Protein AF-0000000075880548 (afdb_homodimer)

Organism: Scomber scombrus (NCBI:txid13677)

Foldseek 3Di:
DPPPPPPPPPPPPPPDPPPPPLVPFDQPPHDPQWGDDPRKTKHWFFDWFFQVVQQVVLVVVQWGFDDDADPVSVVVVQSSQCVVPVVSDWAFGQWWCPVDPPDIAGNLGADNNDAWADVCPPPCVVVAFTTWTFQPDPVRGIYTGHRGGIGITMIMHHDDHD/DPPPPPPPPPPPPPPPPDPPPLVPFDQPPHDPQWGDDPRKTKHWFFDWFFQVVLQVVLVV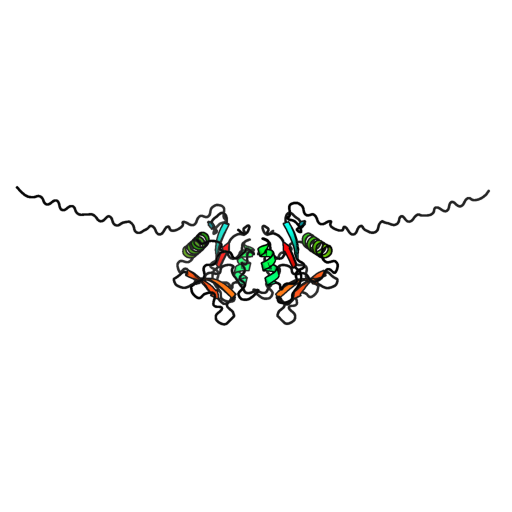VQWGFDDDADPVSVVVVQSSQCVVPVVSDWAFGQWWCPVDPPDIAGNLGADNNDAWADVCPPPCVVVAFTTWTFQPDPVRGIYTGHRGGIGITMIMHHDDHD

Solvent-accessible surface area (backbone atoms only — not comparable to full-atom values): 18277 Å² total; per-residue (Å²): 135,84,81,77,78,77,76,77,74,77,74,74,72,75,71,70,72,78,72,73,78,68,76,75,86,41,34,82,92,38,59,90,82,23,30,47,58,94,94,33,34,33,31,77,41,78,65,67,30,26,51,54,58,44,33,52,52,20,33,75,68,64,16,19,23,31,74,57,70,42,71,70,52,47,52,49,54,50,50,53,41,38,72,79,34,80,81,44,61,54,26,36,40,18,43,29,19,70,83,36,83,92,46,69,37,30,47,49,31,39,77,80,79,44,86,59,56,28,92,80,42,72,64,37,69,92,76,56,27,33,23,30,27,36,31,40,72,94,79,45,19,27,38,49,33,50,45,79,51,64,31,22,35,34,29,23,44,75,70,82,63,130,134,85,80,78,77,76,76,77,75,77,73,73,72,76,72,70,74,77,73,72,79,68,77,76,88,39,35,79,91,37,58,91,81,23,30,47,57,94,94,34,34,34,31,74,39,80,65,69,29,27,50,56,57,43,34,53,52,21,32,75,68,65,16,18,24,30,76,58,71,43,71,69,52,46,51,48,54,52,50,53,41,39,74,78,32,80,82,43,62,54,26,36,39,18,42,30,19,69,81,36,83,93,47,69,40,30,46,49,31,38,78,78,79,44,85,59,57,30,92,81,41,73,64,37,70,92,75,56,28,34,24,32,26,35,30,41,73,94,81,44,21,28,38,48,34,50,44,78,50,63,32,23,33,33,29,23,43,77,71,82,63,130

InterPro domains:
  IPR001304 C-type lectin-like [PF00059] (48-156)
  IPR001304 C-type lectin-like [PS50041] (37-156)
  IPR001304 C-type lectin-like [SM00034] (30-156)
  IPR002353 Type-2 ice-structuring protein [PR00356] (29-41)
  IPR002353 Type-2 ice-structuring protein [PR00356] (41-58)
  IPR002353 Type-2 ice-structuring protein [PR00356] (59-76)
  IPR002353 Type-2 ice-structuring protein [PR00356] (114-125)
  IPR002353 Type-2 ice-structuring protein [PR00356] (142-155)
  IPR016186 C-type lectin-like/link domain superfamily [G3DSA:3.10.100.10] (27-159)
  IPR016187 C-type lectin fold [SSF56436] (27-159)
  IPR018378 C-type lectin, conserved site [PS00615] (131-155)
  IPR050111 C-type lectin and snaclec domain-containing protein [PTHR22803] (24-155)

pLDDT: mean 89.54, std 17.63, range [40.72, 98.94]

Secondary structure (DSSP, 8-state):
---------------------------TTSPTT-EEETTEEEEEEEEEE-HHHHHHHHHHTTEEEPP--SHHHHHHHHHHHHHH-TT---EEEEEE--SSTT--EETT--------BPTT----GGG---EEEEEETTTTEEEEE-TTS-EEEEEEE-----/---------------------------TTSPTT-EEETTEEEEEEEEEE-HHHHHHHHHHTTEEEPP--SHHHHHHHHHHHHHH-TT---EEEEEE-SSSTT--EETT--------BPTT----GGG---EEEEEETTTTEEEEE-TTS-EEEEEEE-----

Structure (mmCIF, N/CA/C/O backbone):
data_AF-0000000075880548-model_v1
#
loop_
_entity.id
_entity.type
_entity.pdbx_description
1 polymer 'Lactose-binding lectin l-2-like'
#
loop_
_atom_site.group_PDB
_atom_site.id
_atom_site.type_symbol
_atom_site.label_atom_id
_atom_site.label_alt_id
_atom_site.label_comp_id
_atom_site.label_asym_id
_atom_site.label_entity_id
_atom_site.label_seq_id
_atom_site.pdbx_PDB_ins_code
_atom_site.Cartn_x
_atom_site.Cartn_y
_atom_site.Cartn_z
_atom_site.occupancy
_atom_site.B_iso_or_equiv
_atom_site.auth_seq_id
_atom_site.auth_comp_id
_atom_site.auth_asym_id
_atom_site.auth_atom_id
_atom_site.pdbx_PDB_model_num
ATOM 1 N N . MET A 1 1 ? 32.344 -59.812 -57.406 1 40.72 1 MET A N 1
ATOM 2 C CA . MET A 1 1 ? 32.469 -58.469 -56.875 1 40.72 1 MET A CA 1
ATOM 3 C C . MET A 1 1 ? 31.266 -58.125 -56 1 40.72 1 MET A C 1
ATOM 5 O O . MET A 1 1 ? 30.141 -58.062 -56.469 1 40.72 1 MET A O 1
ATOM 9 N N . LEU A 1 2 ? 31.297 -58.594 -54.656 1 47.22 2 LEU A N 1
ATOM 10 C CA . LEU A 1 2 ? 30.266 -58.438 -53.656 1 47.22 2 LEU A CA 1
ATOM 11 C C . LEU A 1 2 ? 30.109 -57 -53.25 1 47.22 2 LEU A C 1
ATOM 13 O O . LEU A 1 2 ? 31.078 -56.312 -52.906 1 47.22 2 LEU A O 1
ATOM 17 N N . LEU A 1 3 ? 29.094 -56.312 -53.812 1 45 3 LEU A N 1
ATOM 18 C CA . LEU A 1 3 ? 28.703 -54.938 -53.5 1 45 3 LEU A CA 1
ATOM 19 C C . LEU A 1 3 ? 28.328 -54.781 -52.031 1 45 3 LEU A C 1
ATOM 21 O O . LEU A 1 3 ? 27.391 -55.406 -51.562 1 45 3 LEU A O 1
ATOM 25 N N . PHE A 1 4 ? 29.359 -54.469 -51.188 1 45.38 4 PHE A N 1
ATOM 26 C CA . PHE A 1 4 ? 29.109 -54.094 -49.812 1 45.38 4 PHE A CA 1
ATOM 27 C C . PHE A 1 4 ? 28.297 -52.812 -49.719 1 45.38 4 PHE A C 1
ATOM 29 O O . PHE A 1 4 ? 28.75 -51.75 -50.156 1 45.38 4 PHE A O 1
ATOM 36 N N . LEU A 1 5 ? 27 -52.906 -49.75 1 45.72 5 LEU A N 1
ATOM 37 C CA . LEU A 1 5 ? 26.125 -51.781 -49.5 1 45.72 5 LEU A CA 1
ATOM 38 C C . LEU A 1 5 ? 26.312 -51.281 -48.062 1 45.72 5 LEU A C 1
ATOM 40 O O . LEU A 1 5 ? 26.109 -52.031 -47.094 1 45.72 5 LEU A O 1
ATOM 44 N N . PHE A 1 6 ? 27.203 -50.312 -47.906 1 44.78 6 PHE A N 1
ATOM 45 C CA . PHE A 1 6 ? 27.359 -49.594 -46.625 1 44.78 6 PHE A CA 1
ATOM 46 C C . PHE A 1 6 ? 26.062 -48.875 -46.25 1 44.78 6 PHE A C 1
ATOM 48 O O . PHE A 1 6 ? 25.656 -47.938 -46.969 1 44.78 6 PHE A O 1
ATOM 55 N N . LEU A 1 7 ? 25.188 -49.531 -45.594 1 43.69 7 LEU A N 1
ATOM 56 C CA . LEU A 1 7 ? 24.047 -48.812 -45.031 1 43.69 7 LEU A CA 1
ATOM 57 C C . LEU A 1 7 ? 24.5 -47.781 -44 1 43.69 7 LEU A C 1
ATOM 59 O O . LEU A 1 7 ? 25.094 -48.156 -42.969 1 43.69 7 LEU A O 1
ATOM 63 N N . PHE A 1 8 ? 24.781 -46.562 -44.406 1 46 8 PHE A N 1
ATOM 64 C CA . PHE A 1 8 ? 24.984 -45.469 -43.469 1 46 8 PHE A CA 1
ATOM 65 C C . PHE A 1 8 ? 23.781 -45.312 -42.562 1 46 8 PHE A C 1
ATOM 67 O O . PHE A 1 8 ? 22.703 -44.938 -43.031 1 46 8 PHE A O 1
ATOM 74 N N . GLY A 1 9 ? 23.672 -46.031 -41.5 1 46.22 9 GLY A N 1
ATOM 75 C CA . GLY A 1 9 ? 22.641 -45.75 -40.5 1 46.22 9 GLY A CA 1
ATOM 76 C C . GLY A 1 9 ? 22.672 -44.312 -40 1 46.22 9 GLY A C 1
ATOM 77 O O . GLY A 1 9 ? 23.688 -43.875 -39.5 1 46.22 9 GLY A O 1
ATOM 78 N N . LEU A 1 10 ? 21.938 -43.438 -40.594 1 47.38 10 LEU A N 1
ATOM 79 C CA . LEU A 1 10 ? 21.734 -42.094 -40.062 1 47.38 10 LEU A CA 1
ATOM 80 C C . LEU A 1 10 ? 21.266 -42.188 -38.594 1 47.38 10 LEU A C 1
ATOM 82 O O . LEU A 1 10 ? 20.141 -42.625 -38.312 1 47.38 10 LEU A O 1
ATOM 86 N N . ALA A 1 11 ? 22.219 -42.344 -37.656 1 51.25 11 ALA A N 1
ATOM 87 C CA . ALA A 1 11 ? 21.797 -42.125 -36.25 1 51.25 11 ALA A CA 1
ATOM 88 C C . ALA A 1 11 ? 21.141 -40.781 -36.094 1 51.25 11 ALA A C 1
ATOM 90 O O . ALA A 1 11 ? 21.766 -39.75 -36.281 1 51.25 11 ALA A O 1
ATOM 91 N N . LEU A 1 12 ? 19.859 -40.625 -36.344 1 48.28 12 LEU A N 1
ATOM 92 C CA . LEU A 1 12 ? 19.203 -39.406 -35.875 1 48.28 12 LEU A CA 1
ATOM 93 C C . LEU A 1 12 ? 19.578 -39.125 -34.406 1 48.28 12 LEU A C 1
ATOM 95 O O . LEU A 1 12 ? 19.281 -39.906 -33.531 1 48.28 12 LEU A O 1
ATOM 99 N N . GLY A 1 13 ? 20.703 -38.406 -34.219 1 49.12 13 GLY A N 1
ATOM 100 C CA . GLY A 1 13 ? 20.906 -37.938 -32.844 1 49.12 13 GLY A CA 1
ATOM 101 C C . GLY A 1 13 ? 19.641 -37.438 -32.188 1 49.12 13 GLY A C 1
ATOM 102 O O . GLY A 1 13 ? 18.922 -36.625 -32.75 1 49.12 13 GLY A O 1
ATOM 103 N N . ALA A 1 14 ? 19.016 -38.156 -31.297 1 49.62 14 ALA A N 1
ATOM 104 C CA . ALA A 1 14 ? 17.969 -37.625 -30.438 1 49.62 14 ALA A CA 1
ATOM 105 C C . ALA A 1 14 ? 18.328 -36.219 -29.953 1 49.62 14 ALA A C 1
ATOM 107 O O . ALA A 1 14 ? 19.391 -36.031 -29.359 1 49.62 14 ALA A O 1
ATOM 108 N N . GLU A 1 15 ? 17.984 -35.125 -30.672 1 52.97 15 GLU A N 1
ATOM 109 C CA . GLU A 1 15 ? 18.094 -33.844 -29.984 1 52.97 15 GLU A CA 1
ATOM 110 C C . GLU A 1 15 ? 17.656 -33.969 -28.531 1 52.97 15 GLU A C 1
ATOM 112 O O . GLU A 1 15 ? 16.672 -34.625 -28.219 1 52.97 15 GLU A O 1
ATOM 117 N N . SER A 1 16 ? 18.562 -33.875 -27.562 1 48.94 16 SER A N 1
ATOM 118 C CA . SER A 1 16 ? 18.172 -33.75 -26.172 1 48.94 16 SER A CA 1
ATOM 119 C C . SER A 1 16 ? 16.938 -32.906 -26.016 1 48.94 16 SER A C 1
ATOM 121 O O . SER A 1 16 ? 16.766 -31.906 -26.719 1 48.94 16 SER A O 1
ATOM 123 N N . PRO A 1 17 ? 15.805 -33.469 -25.578 1 47 17 PRO A N 1
ATOM 124 C CA . PRO A 1 17 ? 14.695 -32.562 -25.312 1 47 17 PRO A CA 1
ATOM 125 C C . PRO A 1 17 ? 15.156 -31.172 -24.875 1 47 17 PRO A C 1
ATOM 127 O O . PRO A 1 17 ? 16.281 -31.016 -24.391 1 47 17 PRO A O 1
ATOM 130 N N . SER A 1 18 ? 14.711 -30.109 -25.484 1 43.69 18 SER A N 1
ATOM 131 C CA . SER A 1 18 ? 14.867 -28.75 -24.984 1 43.69 18 SER A CA 1
ATOM 132 C C . SER A 1 18 ? 14.961 -28.734 -23.469 1 43.69 18 SER A C 1
ATOM 134 O O . SER A 1 18 ? 14.133 -29.328 -22.781 1 43.69 18 SER A O 1
ATOM 136 N N . SER A 1 19 ? 16.094 -28.766 -22.812 1 42.5 19 SER A N 1
ATOM 137 C CA . SER A 1 19 ? 16.266 -28.453 -21.406 1 42.5 19 SER A CA 1
ATOM 138 C C . SER A 1 19 ? 15.211 -27.453 -20.938 1 42.5 19 SER A C 1
ATOM 140 O O . SER A 1 19 ? 15.188 -26.297 -21.391 1 42.5 19 SER A O 1
ATOM 142 N N . ASP A 1 20 ? 14.023 -27.703 -20.812 1 44 20 ASP A N 1
ATOM 143 C CA . ASP A 1 20 ? 13.18 -26.844 -19.984 1 44 20 ASP A CA 1
ATOM 144 C C . ASP A 1 20 ? 14.016 -26.047 -18.984 1 44 20 ASP A C 1
ATOM 146 O O . ASP A 1 20 ? 14.695 -26.609 -18.141 1 44 20 ASP A O 1
ATOM 150 N N . HIS A 1 21 ? 14.797 -25 -19.328 1 48.06 21 HIS A N 1
ATOM 151 C CA . HIS A 1 21 ? 15.516 -24.062 -18.469 1 48.06 21 HIS A CA 1
ATOM 152 C C . HIS A 1 21 ? 14.883 -24 -17.078 1 48.06 21 HIS A C 1
ATOM 154 O O . HIS A 1 21 ? 13.938 -23.234 -16.859 1 48.06 21 HIS A O 1
ATOM 160 N N . GLU A 1 22 ? 14.641 -25.062 -16.375 1 55.91 22 GLU A N 1
ATOM 161 C CA . GLU A 1 22 ? 14.273 -25.031 -14.953 1 55.91 22 GLU A CA 1
ATOM 162 C C . GLU A 1 22 ? 15.07 -23.969 -14.203 1 55.91 22 GLU A C 1
ATOM 164 O O . GLU A 1 22 ? 16.297 -24.078 -14.086 1 55.91 22 GLU A O 1
ATOM 169 N N . MET A 1 23 ? 14.633 -22.703 -14.312 1 64.62 23 MET A N 1
ATOM 170 C CA . MET A 1 23 ? 15.289 -21.672 -13.516 1 64.62 23 MET A CA 1
ATOM 171 C C . MET A 1 23 ? 15.578 -22.172 -12.102 1 64.62 23 MET A C 1
ATOM 173 O O . MET A 1 23 ? 14.664 -22.625 -11.406 1 64.62 23 MET A O 1
ATOM 177 N N . LYS A 1 24 ? 16.797 -22.688 -11.805 1 79.81 24 LYS A N 1
ATOM 178 C CA . LYS A 1 24 ? 17.203 -23.109 -10.469 1 79.81 24 LYS A CA 1
ATOM 179 C C . LYS A 1 24 ? 17.062 -21.969 -9.461 1 79.81 24 LYS A C 1
ATOM 181 O O . LYS A 1 24 ? 17.625 -20.891 -9.656 1 79.81 24 LYS A O 1
ATOM 186 N N . LEU A 1 25 ? 16.156 -22.141 -8.5 1 91.12 25 LEU A N 1
ATOM 187 C CA . LEU A 1 25 ? 15.977 -21.172 -7.422 1 91.12 25 LEU A CA 1
ATOM 188 C C . LEU A 1 25 ? 17.25 -21.031 -6.586 1 91.12 25 LEU A C 1
ATOM 190 O O . LEU A 1 25 ? 17.844 -22.047 -6.184 1 91.12 25 LEU A O 1
ATOM 194 N N . GLN A 1 26 ? 17.719 -19.844 -6.508 1 92.44 26 GLN A N 1
ATOM 195 C CA . GLN A 1 26 ? 18.906 -19.562 -5.691 1 92.44 26 GLN A CA 1
ATOM 196 C C . GLN A 1 26 ? 18.547 -18.75 -4.457 1 92.44 26 GLN A C 1
ATOM 198 O O . GLN A 1 26 ? 17.688 -17.859 -4.527 1 92.44 26 GLN A O 1
ATOM 203 N N . ARG A 1 27 ? 19.109 -19.094 -3.375 1 91.25 27 ARG A N 1
ATOM 204 C CA . ARG A 1 27 ? 18.828 -18.359 -2.139 1 91.25 27 ARG A CA 1
ATOM 205 C C . ARG A 1 27 ? 19.688 -17.094 -2.045 1 91.25 27 ARG A C 1
ATOM 207 O O . ARG A 1 27 ? 19.219 -16.062 -1.56 1 91.25 27 ARG A O 1
ATOM 214 N N . GLY A 1 28 ? 20.938 -17.234 -2.514 1 92.69 28 GLY A N 1
ATOM 215 C CA . GLY A 1 28 ? 21.844 -16.125 -2.32 1 92.69 28 GLY A CA 1
ATOM 216 C C . GLY A 1 28 ? 21.953 -15.672 -0.875 1 92.69 28 GLY A C 1
ATOM 217 O O . GLY A 1 28 ? 22.172 -16.5 0.019 1 92.69 28 GLY A O 1
ATOM 218 N N . ASN A 1 29 ? 21.859 -14.391 -0.598 1 94.38 29 ASN A N 1
ATOM 219 C CA . ASN A 1 29 ? 21.969 -13.859 0.757 1 94.38 29 ASN A CA 1
ATOM 220 C C . ASN A 1 29 ? 20.609 -13.75 1.431 1 94.38 29 ASN A C 1
ATOM 222 O O . ASN A 1 29 ? 20.484 -13.125 2.488 1 94.38 29 ASN A O 1
ATOM 226 N N . CYS A 1 30 ? 19.672 -14.32 0.834 1 97.12 30 CYS A N 1
ATOM 227 C CA . CYS A 1 30 ? 18.328 -14.266 1.394 1 97.12 30 CYS A CA 1
ATOM 228 C C . CYS A 1 30 ? 18.172 -15.242 2.555 1 97.12 30 CYS A C 1
ATOM 230 O O . CYS A 1 30 ? 18.906 -16.234 2.637 1 97.12 30 CYS A O 1
ATOM 232 N N . PRO A 1 31 ? 17.25 -14.914 3.5 1 95.5 31 PRO A N 1
ATOM 233 C CA . PRO A 1 31 ? 16.984 -15.836 4.609 1 95.5 31 PRO A CA 1
ATOM 234 C C . PRO A 1 31 ? 16.516 -17.203 4.137 1 95.5 31 PRO A C 1
ATOM 236 O O . PRO A 1 31 ? 16.219 -17.391 2.957 1 95.5 31 PRO A O 1
ATOM 239 N N . LEU A 1 32 ? 16.438 -18.109 5.059 1 93.5 32 LEU A N 1
ATOM 240 C CA . LEU A 1 32 ? 15.969 -19.453 4.754 1 93.5 32 LEU A CA 1
ATOM 241 C C . LEU A 1 32 ? 14.562 -19.422 4.152 1 93.5 32 LEU A C 1
ATOM 243 O O . LEU A 1 32 ? 13.711 -18.656 4.605 1 93.5 32 LEU A O 1
ATOM 247 N N . PHE A 1 33 ? 14.344 -20.141 3.131 1 94.12 33 PHE A N 1
ATOM 248 C CA . PHE A 1 33 ? 13.062 -20.359 2.475 1 94.12 33 PHE A CA 1
ATOM 249 C C . PHE A 1 33 ? 12.703 -19.188 1.573 1 94.12 33 PHE A C 1
ATOM 251 O O . PHE A 1 33 ? 11.578 -19.094 1.072 1 94.12 33 PHE A O 1
ATOM 258 N N . TRP A 1 34 ? 13.648 -18.281 1.54 1 97.88 34 TRP A N 1
ATOM 259 C CA . TRP A 1 34 ? 13.523 -17.188 0.576 1 97.88 34 TRP A CA 1
ATOM 260 C C . TRP A 1 34 ? 14.492 -17.375 -0.586 1 97.88 34 TRP A C 1
ATOM 262 O O . TRP A 1 34 ? 15.586 -17.922 -0.41 1 97.88 34 TRP A O 1
ATOM 272 N N . PHE A 1 35 ? 14.125 -16.844 -1.741 1 98 35 PHE A N 1
ATOM 273 C CA . PHE A 1 35 ? 14.93 -17.016 -2.947 1 98 35 PHE A CA 1
ATOM 274 C C . PHE A 1 35 ? 15.164 -15.664 -3.627 1 98 35 PHE A C 1
ATOM 276 O O . PHE A 1 35 ? 14.289 -14.797 -3.605 1 98 35 PHE A O 1
ATOM 283 N N . THR A 1 36 ? 16.328 -15.578 -4.23 1 96.94 36 THR A N 1
ATOM 284 C CA . THR A 1 36 ? 16.75 -14.273 -4.707 1 96.94 36 THR A CA 1
ATOM 285 C C . THR A 1 36 ? 16.469 -14.117 -6.199 1 96.94 36 THR A C 1
ATOM 287 O O . THR A 1 36 ? 16.609 -15.07 -6.965 1 96.94 36 THR A O 1
ATOM 290 N N . PHE A 1 37 ? 16.031 -12.93 -6.602 1 95.56 37 PHE A N 1
ATOM 291 C CA . PHE A 1 37 ? 15.93 -12.484 -7.984 1 95.56 37 PHE A CA 1
ATOM 292 C C . PHE A 1 37 ? 16.188 -10.984 -8.094 1 95.56 37 PHE A C 1
ATOM 294 O O . PHE A 1 37 ? 15.461 -10.188 -7.504 1 95.56 37 PHE A O 1
ATOM 301 N N . ASN A 1 38 ? 17.188 -10.578 -8.805 1 92.75 38 ASN A N 1
ATOM 302 C CA . ASN A 1 38 ? 17.578 -9.188 -9.016 1 92.75 38 ASN A CA 1
ATOM 303 C C . ASN A 1 38 ? 17.672 -8.422 -7.6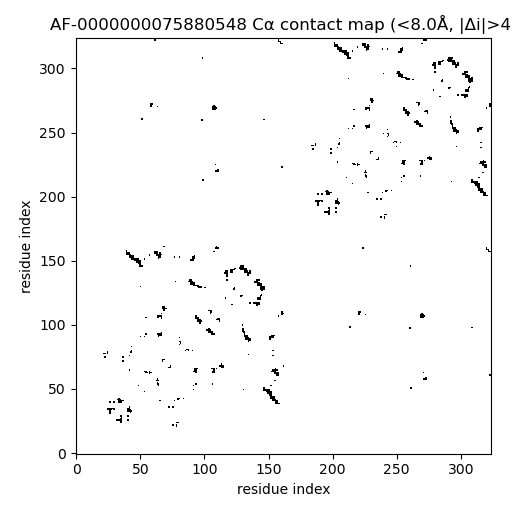99 1 92.75 38 ASN A C 1
ATOM 305 O O . ASN A 1 38 ? 17.094 -7.344 -7.555 1 92.75 38 ASN A O 1
ATOM 309 N N . ASN A 1 39 ? 18.328 -9.031 -6.707 1 91.06 39 ASN A N 1
ATOM 310 C CA . ASN A 1 39 ? 18.672 -8.438 -5.426 1 91.06 39 ASN A CA 1
ATOM 311 C C . ASN A 1 39 ? 17.438 -8.242 -4.539 1 91.06 39 ASN A C 1
ATOM 313 O O . ASN A 1 39 ? 17.406 -7.32 -3.723 1 91.06 39 ASN A O 1
ATOM 317 N N . ARG A 1 40 ? 16.453 -8.969 -4.809 1 94.5 40 ARG A N 1
ATOM 318 C CA . ARG A 1 40 ? 15.242 -9.023 -3.992 1 94.5 40 ARG A CA 1
ATOM 319 C C . ARG A 1 40 ? 14.953 -10.453 -3.537 1 94.5 40 ARG A C 1
ATOM 321 O O . ARG A 1 40 ? 15.289 -11.414 -4.234 1 94.5 40 ARG A O 1
ATOM 328 N N . CYS A 1 41 ? 14.383 -10.648 -2.389 1 97.56 41 CYS A N 1
ATOM 329 C CA . CYS A 1 41 ? 14.086 -11.969 -1.848 1 97.56 41 CYS A CA 1
ATOM 330 C C . CYS A 1 41 ? 12.594 -12.266 -1.927 1 97.56 41 CYS A C 1
ATOM 332 O O . CYS A 1 41 ? 11.766 -11.406 -1.624 1 97.56 41 CYS A O 1
ATOM 334 N N . TYR A 1 42 ? 12.273 -13.438 -2.279 1 98.44 42 TYR A N 1
ATOM 335 C CA . TYR A 1 42 ? 10.906 -13.891 -2.498 1 98.44 42 TYR A CA 1
ATOM 336 C C . TYR A 1 42 ? 10.609 -15.156 -1.699 1 98.44 42 TYR A C 1
ATOM 338 O O . TYR A 1 42 ? 11.477 -16.016 -1.55 1 98.44 42 TYR A O 1
ATOM 346 N N . LYS A 1 43 ? 9.391 -15.25 -1.244 1 98.62 43 LYS A N 1
ATOM 347 C CA . LYS A 1 43 ? 8.961 -16.422 -0.472 1 98.62 43 LYS A CA 1
ATOM 348 C C . LYS A 1 43 ? 7.551 -16.844 -0.864 1 98.62 43 LYS A C 1
ATOM 350 O O . LYS A 1 43 ? 6.648 -16.016 -0.966 1 98.62 43 LYS A O 1
ATOM 355 N N . TYR A 1 44 ? 7.43 -18.109 -1.158 1 98.62 44 TYR A N 1
ATOM 356 C CA . TYR A 1 44 ? 6.109 -18.703 -1.332 1 98.62 44 TYR A CA 1
ATOM 357 C C . TYR A 1 44 ? 5.496 -19.078 0.013 1 98.62 44 TYR A C 1
ATOM 359 O O . TYR A 1 44 ? 6.156 -19.703 0.85 1 98.62 44 TYR A O 1
ATOM 367 N N . VAL A 1 45 ? 4.301 -18.656 0.287 1 98.81 45 VAL A N 1
ATOM 368 C CA . VAL A 1 45 ? 3.572 -18.953 1.516 1 98.81 45 VAL A CA 1
ATOM 369 C C . VAL A 1 45 ? 2.369 -19.828 1.201 1 98.81 45 VAL A C 1
ATOM 371 O O . VAL A 1 45 ? 1.397 -19.375 0.594 1 98.81 45 VAL A O 1
ATOM 374 N N . SER A 1 46 ? 2.373 -21.031 1.694 1 98.56 46 SER A N 1
ATOM 375 C CA . SER A 1 46 ? 1.382 -22.031 1.306 1 98.56 46 SER A CA 1
ATOM 376 C C . SER A 1 46 ? 0.083 -21.844 2.086 1 98.56 46 SER A C 1
ATOM 378 O O . SER A 1 46 ? -0.951 -22.406 1.717 1 98.56 46 SER A O 1
ATOM 380 N N . THR A 1 47 ? 0.133 -21.156 3.246 1 98.69 47 THR A N 1
ATOM 381 C CA . THR A 1 47 ? -1.051 -20.969 4.078 1 98.69 47 THR A CA 1
ATOM 382 C C . THR A 1 47 ? -2.143 -20.234 3.309 1 98.69 47 THR A C 1
ATOM 384 O O . THR A 1 47 ? -1.875 -19.219 2.648 1 98.69 47 THR A O 1
ATOM 387 N N . LEU A 1 48 ? -3.324 -20.766 3.318 1 98.88 48 LEU A N 1
ATOM 388 C CA . LEU A 1 48 ? -4.461 -20.125 2.664 1 98.88 48 LEU A CA 1
ATOM 389 C C . LEU A 1 48 ? -4.957 -18.938 3.48 1 98.88 48 LEU A C 1
ATOM 391 O O . LEU A 1 48 ? -5.297 -19.078 4.656 1 98.88 48 LEU A O 1
ATOM 395 N N . MET A 1 49 ? -4.969 -17.75 2.928 1 98.88 49 MET A N 1
ATOM 396 C CA . MET A 1 49 ? -5.418 -16.516 3.566 1 98.88 49 MET A CA 1
ATOM 397 C C . MET A 1 49 ? -6.168 -15.633 2.574 1 98.88 49 MET A C 1
ATOM 399 O O . MET A 1 49 ? -6.008 -15.773 1.362 1 98.88 49 MET A O 1
ATOM 403 N N . ASN A 1 50 ? -7.035 -14.828 3.096 1 98.88 50 ASN A N 1
ATOM 404 C CA . ASN A 1 50 ? -7.535 -13.773 2.217 1 98.88 50 ASN A CA 1
ATOM 405 C C . ASN A 1 50 ? -6.453 -12.75 1.895 1 98.88 50 ASN A C 1
ATOM 407 O O . ASN A 1 50 ? -5.359 -12.797 2.457 1 98.88 50 ASN A O 1
ATOM 411 N N . TRP A 1 51 ? -6.73 -11.891 1.005 1 98.94 51 TRP A N 1
ATOM 412 C CA . TRP A 1 51 ? -5.703 -11.008 0.468 1 98.94 51 TRP A CA 1
ATOM 413 C C . TRP A 1 51 ? -5.094 -10.148 1.571 1 98.94 51 TRP A C 1
ATOM 415 O O . TRP A 1 51 ? -3.869 -10.039 1.677 1 98.94 51 TRP A O 1
ATOM 425 N N . ALA A 1 52 ? -5.984 -9.516 2.4 1 98.94 52 ALA A N 1
ATOM 426 C CA . ALA A 1 52 ? -5.52 -8.625 3.457 1 98.94 52 ALA A CA 1
ATOM 427 C C . ALA A 1 52 ? -4.648 -9.367 4.465 1 98.94 52 ALA A C 1
ATOM 429 O O . ALA A 1 52 ? -3.588 -8.875 4.859 1 98.94 52 ALA A O 1
ATOM 430 N N . ASP A 1 53 ? -5.062 -10.508 4.875 1 98.94 53 ASP A N 1
ATOM 431 C CA . ASP A 1 53 ? -4.293 -11.297 5.832 1 98.94 53 ASP A CA 1
ATOM 432 C C . ASP A 1 53 ? -2.959 -11.734 5.23 1 98.94 53 ASP A C 1
ATOM 434 O O . ASP A 1 53 ? -1.947 -11.805 5.934 1 98.94 53 ASP A O 1
ATOM 438 N N . ALA A 1 54 ? -2.994 -12.109 3.98 1 98.94 54 ALA A N 1
ATOM 439 C CA . ALA A 1 54 ? -1.754 -12.461 3.297 1 98.94 54 ALA A CA 1
ATOM 440 C C . ALA A 1 54 ? -0.777 -11.289 3.291 1 98.94 54 ALA A C 1
ATOM 442 O O . ALA A 1 54 ? 0.412 -11.461 3.566 1 98.94 54 ALA A O 1
ATOM 443 N N . GLU A 1 55 ? -1.284 -10.109 2.943 1 98.94 55 GLU A N 1
ATOM 444 C CA . GLU A 1 55 ? -0.441 -8.922 2.98 1 98.94 55 GLU A CA 1
ATOM 445 C C . GLU A 1 55 ? 0.132 -8.695 4.379 1 98.94 55 GLU A C 1
ATOM 447 O O . GLU A 1 55 ? 1.325 -8.43 4.527 1 98.94 55 GLU A O 1
ATOM 452 N N . LEU A 1 56 ? -0.685 -8.773 5.387 1 98.75 56 LEU A N 1
ATOM 453 C CA . LEU A 1 56 ? -0.229 -8.516 6.746 1 98.75 56 LEU A CA 1
ATOM 454 C C . LEU A 1 56 ? 0.805 -9.555 7.176 1 98.75 56 LEU A C 1
ATOM 456 O O . LEU A 1 56 ? 1.733 -9.242 7.922 1 98.75 56 LEU A O 1
ATOM 460 N N . TYR A 1 57 ? 0.606 -10.781 6.758 1 98.81 57 TYR A N 1
ATOM 461 C CA . TYR A 1 57 ? 1.635 -11.789 7.012 1 98.81 57 TYR A CA 1
ATOM 462 C C . TYR A 1 57 ? 2.963 -11.375 6.391 1 98.81 57 TYR A C 1
ATOM 464 O O . TYR A 1 57 ? 4.004 -11.414 7.055 1 98.81 57 TYR A O 1
ATOM 472 N N . CYS A 1 58 ? 2.943 -11.031 5.09 1 98.62 58 CYS A N 1
ATOM 473 C CA . CYS A 1 58 ? 4.172 -10.617 4.418 1 98.62 58 CYS A CA 1
ATOM 474 C C . CYS A 1 58 ? 4.809 -9.43 5.133 1 98.62 58 CYS A C 1
ATOM 476 O O . CYS A 1 58 ? 6.027 -9.383 5.301 1 98.62 58 CYS A O 1
ATOM 478 N N . VAL A 1 59 ? 3.971 -8.492 5.555 1 97.88 59 VAL A N 1
ATOM 479 C CA . VAL A 1 59 ? 4.465 -7.328 6.277 1 97.88 59 VAL A CA 1
ATOM 480 C C . VAL A 1 59 ? 5.164 -7.77 7.559 1 97.88 59 VAL A C 1
ATOM 482 O O . VAL A 1 59 ? 6.207 -7.227 7.926 1 97.88 59 VAL A O 1
ATOM 485 N N . SER A 1 60 ? 4.617 -8.758 8.227 1 97.25 60 SER A N 1
ATOM 486 C CA . SER A 1 60 ? 5.223 -9.273 9.453 1 97.25 60 SER A CA 1
ATOM 487 C C . SER A 1 60 ? 6.586 -9.891 9.18 1 97.25 60 SER A C 1
ATOM 489 O O . SER A 1 60 ? 7.398 -10.055 10.094 1 97.25 60 SER A O 1
ATOM 491 N N . GLU A 1 61 ? 6.836 -10.25 7.949 1 96.38 61 GLU A N 1
ATOM 492 C CA . GLU A 1 61 ? 8.117 -10.805 7.527 1 96.38 61 GLU A CA 1
ATOM 493 C C . GLU A 1 61 ? 9.008 -9.727 6.91 1 96.38 61 GLU A C 1
ATOM 495 O O . GLU A 1 61 ? 9.953 -10.039 6.18 1 96.38 61 GLU A O 1
ATOM 500 N N . LYS A 1 62 ? 8.633 -8.453 7.125 1 94.38 62 LYS A N 1
ATOM 501 C CA . LYS A 1 62 ? 9.359 -7.309 6.582 1 94.38 62 LYS A CA 1
ATOM 502 C C . LYS A 1 62 ? 9.344 -7.32 5.055 1 94.38 62 LYS A C 1
ATOM 504 O O . LYS A 1 62 ? 10.359 -7.062 4.414 1 94.38 62 LYS A O 1
ATOM 509 N N . ALA A 1 63 ? 8.289 -7.684 4.527 1 97 63 ALA A N 1
ATOM 510 C CA . ALA A 1 63 ? 8.023 -7.797 3.094 1 97 63 ALA A CA 1
ATOM 511 C C . ALA A 1 63 ? 6.602 -7.363 2.76 1 97 63 ALA A C 1
ATOM 513 O O . ALA A 1 63 ? 5.926 -6.738 3.582 1 97 63 ALA A O 1
ATOM 514 N N . ASN A 1 64 ? 6.184 -7.543 1.555 1 98.25 64 ASN A N 1
ATOM 515 C CA . ASN A 1 64 ? 4.824 -7.367 1.059 1 98.25 64 ASN A CA 1
ATOM 516 C C . ASN A 1 64 ? 4.434 -8.469 0.077 1 98.25 64 ASN A C 1
ATOM 518 O O . ASN A 1 64 ? 5.289 -9.242 -0.367 1 98.25 64 ASN A O 1
ATOM 522 N N . LEU A 1 65 ? 3.113 -8.555 -0.111 1 98.88 65 LEU A N 1
ATOM 523 C CA . LEU A 1 65 ? 2.758 -9.312 -1.307 1 98.88 65 LEU A CA 1
ATOM 524 C C . LEU A 1 65 ? 3.512 -8.789 -2.525 1 98.88 65 LEU A C 1
ATOM 526 O O . LEU A 1 65 ? 3.67 -7.578 -2.688 1 98.88 65 LEU A O 1
ATOM 530 N N . VAL A 1 66 ? 3.951 -9.664 -3.369 1 98.69 66 VAL A N 1
ATOM 531 C CA . VAL A 1 66 ? 4.922 -9.352 -4.414 1 98.69 66 VAL A CA 1
ATOM 532 C C . VAL A 1 66 ? 4.297 -8.383 -5.422 1 98.69 66 VAL A C 1
ATOM 534 O O . VAL A 1 66 ? 3.145 -8.562 -5.824 1 98.69 66 VAL A O 1
ATOM 537 N N . SER A 1 67 ? 5 -7.34 -5.707 1 98.38 67 SER A N 1
ATOM 538 C CA . SER A 1 67 ? 4.773 -6.566 -6.926 1 98.38 67 SER A CA 1
ATOM 539 C C . SER A 1 67 ? 5.664 -7.055 -8.062 1 98.38 67 SER A C 1
ATOM 541 O O . SER A 1 67 ? 6.789 -7.5 -7.832 1 98.38 67 SER A O 1
ATOM 543 N N . ILE A 1 68 ? 5.184 -7.023 -9.242 1 98.38 68 ILE A N 1
ATOM 544 C CA . ILE A 1 68 ? 5.891 -7.559 -10.398 1 98.38 68 ILE A CA 1
ATOM 545 C C . ILE A 1 68 ? 6.078 -6.461 -11.445 1 98.38 68 ILE A C 1
ATOM 547 O O . ILE A 1 68 ? 5.117 -5.785 -11.82 1 98.38 68 ILE A O 1
ATOM 551 N N . HIS A 1 69 ? 7.293 -6.344 -11.961 1 97.69 69 HIS A N 1
ATOM 552 C CA . HIS A 1 69 ? 7.602 -5.148 -12.734 1 97.69 69 HIS A CA 1
ATOM 553 C C . HIS A 1 69 ? 8.227 -5.508 -14.078 1 97.69 69 HIS A C 1
ATOM 555 O O . HIS A 1 69 ? 8.688 -4.625 -14.812 1 97.69 69 HIS A O 1
ATOM 561 N N . SER A 1 70 ? 8.312 -6.793 -14.398 1 97.62 70 SER A N 1
ATOM 562 C CA . SER A 1 70 ? 8.82 -7.23 -15.695 1 97.62 70 SER A CA 1
ATOM 563 C C . SER A 1 70 ? 8.414 -8.664 -16 1 97.62 70 SER A C 1
ATOM 565 O O . SER A 1 70 ? 7.965 -9.391 -15.109 1 97.62 70 SER A O 1
ATOM 567 N N . GLN A 1 71 ? 8.586 -9.008 -17.297 1 97.94 71 GLN A N 1
ATOM 568 C CA . GLN A 1 71 ? 8.312 -10.375 -17.703 1 97.94 71 GLN A CA 1
ATOM 569 C C . GLN A 1 71 ? 9.258 -11.359 -17.016 1 97.94 71 GLN A C 1
ATOM 571 O O . GLN A 1 71 ? 8.852 -12.461 -16.641 1 97.94 71 GLN A O 1
ATOM 576 N N . GLU A 1 72 ? 10.539 -10.992 -16.875 1 97.31 72 GLU A N 1
ATOM 577 C CA . GLU A 1 72 ? 11.523 -11.844 -16.203 1 97.31 72 GLU A CA 1
ATOM 578 C C . GLU A 1 72 ? 11.125 -12.102 -14.758 1 97.31 72 GLU A C 1
ATOM 580 O O . GLU A 1 72 ? 11.25 -13.227 -14.273 1 97.31 72 GLU A O 1
ATOM 585 N N . GLU A 1 73 ? 10.695 -11.047 -14.086 1 97.12 73 GLU A N 1
ATOM 586 C CA . GLU A 1 73 ? 10.258 -11.195 -12.695 1 97.12 73 GLU A CA 1
ATOM 587 C C . GLU A 1 73 ? 9.016 -12.078 -12.602 1 97.12 73 GLU A C 1
ATOM 589 O O . GLU A 1 73 ? 8.914 -12.906 -11.695 1 97.12 73 GLU A O 1
ATOM 594 N N . GLN A 1 74 ? 8.062 -11.891 -13.539 1 98.12 74 GLN A N 1
ATOM 595 C CA . GLN A 1 74 ? 6.879 -12.742 -13.609 1 98.12 74 GLN A CA 1
ATOM 596 C C . GLN A 1 74 ? 7.266 -14.211 -13.758 1 98.12 74 GLN A C 1
ATOM 598 O O . GLN A 1 74 ? 6.699 -15.078 -13.094 1 98.12 74 GLN A O 1
ATOM 603 N N . ASN A 1 75 ? 8.227 -14.516 -14.633 1 97.25 75 ASN A N 1
ATOM 604 C CA . ASN A 1 75 ? 8.695 -15.875 -14.844 1 97.25 75 ASN A CA 1
ATOM 605 C C . ASN A 1 75 ? 9.32 -16.453 -13.57 1 97.25 75 ASN A C 1
ATOM 607 O O . ASN A 1 75 ? 9.109 -17.625 -13.25 1 97.25 75 ASN A O 1
ATOM 611 N N . PHE A 1 76 ? 10.094 -15.633 -12.906 1 97.75 76 PHE A N 1
ATOM 612 C CA . PHE A 1 76 ? 10.703 -16.078 -11.664 1 97.75 76 PHE A CA 1
ATOM 613 C C . PHE A 1 76 ? 9.641 -16.453 -10.641 1 97.75 76 PHE A C 1
ATOM 615 O O . PHE A 1 76 ? 9.734 -17.516 -10 1 97.75 76 PHE A O 1
ATOM 622 N N . VAL A 1 77 ? 8.602 -15.523 -10.445 1 98.19 77 VAL A N 1
ATOM 623 C CA . VAL A 1 77 ? 7.527 -15.766 -9.492 1 98.19 77 VAL A CA 1
ATOM 624 C C . VAL A 1 77 ? 6.816 -17.078 -9.828 1 98.19 77 VAL A C 1
ATOM 626 O O . VAL A 1 77 ? 6.523 -17.875 -8.945 1 98.19 77 VAL A O 1
ATOM 629 N N . LYS A 1 78 ? 6.562 -17.359 -11.102 1 97.25 78 LYS A N 1
ATOM 630 C CA . LYS A 1 78 ? 5.926 -18.594 -11.531 1 97.25 78 LYS A CA 1
ATOM 631 C C . LYS A 1 78 ? 6.789 -19.812 -11.18 1 97.25 78 LYS A C 1
ATOM 633 O O . LYS A 1 78 ? 6.277 -20.828 -10.719 1 97.25 78 LYS A O 1
ATOM 638 N N . SER A 1 79 ? 8.094 -19.688 -11.461 1 96.25 79 SER A N 1
ATOM 639 C CA . SER A 1 79 ? 9.016 -20.766 -11.133 1 96.25 79 SER A CA 1
ATOM 640 C C . SER A 1 79 ? 9.039 -21.047 -9.633 1 96.25 79 SER A C 1
ATOM 642 O O . SER A 1 79 ? 9.086 -22.203 -9.211 1 96.25 79 SER A O 1
ATOM 644 N N . LEU A 1 80 ? 9.039 -19.984 -8.859 1 97.5 80 LEU A N 1
ATOM 645 C CA . LEU A 1 80 ? 9 -20.125 -7.41 1 97.5 80 LEU A CA 1
ATOM 646 C C . LEU A 1 80 ? 7.754 -20.875 -6.969 1 97.5 80 LEU A C 1
ATOM 648 O O . LEU A 1 80 ? 7.84 -21.797 -6.152 1 97.5 80 LEU A O 1
ATOM 652 N N . ILE A 1 81 ? 6.582 -20.484 -7.48 1 97.69 81 ILE A N 1
ATOM 653 C CA . ILE A 1 81 ? 5.328 -21.141 -7.129 1 97.69 81 ILE A CA 1
ATOM 654 C C . ILE A 1 81 ? 5.398 -22.625 -7.508 1 97.69 81 ILE A C 1
ATOM 656 O O . ILE A 1 81 ? 5.074 -23.5 -6.699 1 97.69 81 ILE A O 1
ATOM 660 N N . ASN A 1 82 ? 5.832 -22.891 -8.734 1 95.88 82 ASN A N 1
ATOM 661 C CA . ASN A 1 82 ? 5.914 -24.25 -9.234 1 95.88 82 ASN A CA 1
ATOM 662 C C . ASN A 1 82 ? 6.797 -25.125 -8.352 1 95.88 82 ASN A C 1
ATOM 664 O O . ASN A 1 82 ? 6.516 -26.312 -8.164 1 95.88 82 ASN A O 1
ATOM 668 N N . ASN A 1 83 ? 7.852 -24.547 -7.824 1 94.94 83 ASN A N 1
ATOM 669 C CA . ASN A 1 83 ? 8.789 -25.281 -6.984 1 94.94 83 ASN A CA 1
ATOM 670 C C . ASN A 1 83 ? 8.117 -25.781 -5.707 1 94.94 83 ASN A C 1
ATOM 672 O O . ASN A 1 83 ? 8.469 -26.844 -5.191 1 94.94 83 ASN A O 1
ATOM 676 N N . PHE A 1 84 ? 7.176 -25.047 -5.148 1 95.81 84 PHE A N 1
ATOM 677 C CA . PHE A 1 84 ? 6.59 -25.375 -3.854 1 95.81 84 PHE A CA 1
ATOM 678 C C . PHE A 1 84 ? 5.188 -25.953 -4.027 1 95.81 84 PHE A C 1
ATOM 680 O O . PHE A 1 84 ? 4.664 -26.609 -3.129 1 95.81 84 PHE A O 1
ATOM 687 N N . ASP A 1 85 ? 4.586 -25.594 -5.086 1 95.44 85 ASP A N 1
ATOM 688 C CA . ASP A 1 85 ? 3.254 -26.078 -5.445 1 95.44 85 ASP A CA 1
ATOM 689 C C . ASP A 1 85 ? 3.219 -26.547 -6.895 1 95.44 85 ASP A C 1
ATOM 691 O O . ASP A 1 85 ? 2.93 -25.781 -7.805 1 95.44 85 ASP A O 1
ATOM 695 N N . HIS A 1 86 ? 3.316 -27.812 -7.086 1 93.19 86 HIS A N 1
ATOM 696 C CA . HIS A 1 86 ? 3.434 -28.391 -8.422 1 93.19 86 HIS A CA 1
ATOM 697 C C . HIS A 1 86 ? 2.123 -28.266 -9.195 1 93.19 86 HIS A C 1
ATOM 699 O O . HIS A 1 86 ? 2.121 -28.297 -10.422 1 93.19 86 HIS A O 1
ATOM 705 N N . ALA A 1 87 ? 1.074 -28.109 -8.414 1 93.06 87 ALA A N 1
ATOM 706 C CA . ALA A 1 87 ? -0.22 -27.953 -9.07 1 93.06 87 ALA A CA 1
ATOM 707 C C . ALA A 1 87 ? -0.383 -26.531 -9.602 1 93.06 87 ALA A C 1
ATOM 709 O O . ALA A 1 87 ? -1.289 -26.25 -10.391 1 93.06 87 ALA A O 1
ATOM 710 N N . GLU A 1 88 ? 0.525 -25.594 -9.156 1 93.31 88 GLU A N 1
ATOM 711 C CA . GLU A 1 88 ? 0.535 -24.203 -9.602 1 93.31 88 GLU A CA 1
ATOM 712 C C . GLU A 1 88 ? -0.836 -23.562 -9.422 1 93.31 88 GLU A C 1
ATOM 714 O O . GLU A 1 88 ? -1.371 -22.953 -10.359 1 93.31 88 GLU A O 1
ATOM 719 N N . GLY A 1 89 ? -1.376 -23.688 -8.258 1 96.38 89 GLY A N 1
ATOM 720 C CA . GLY A 1 89 ? -2.682 -23.125 -7.945 1 96.38 89 GLY A CA 1
ATOM 721 C C . GLY A 1 89 ? -2.686 -21.609 -7.895 1 96.38 89 GLY A C 1
ATOM 722 O O . GLY A 1 89 ? -1.625 -20.984 -7.895 1 96.38 89 GLY A O 1
ATOM 723 N N . ARG A 1 90 ? -3.873 -21.031 -7.93 1 98.5 90 ARG A N 1
ATOM 724 C CA . ARG A 1 90 ? -4.043 -19.594 -7.773 1 98.5 90 ARG A CA 1
ATOM 725 C C . ARG A 1 90 ? -3.283 -19.078 -6.555 1 98.5 90 ARG A C 1
ATOM 727 O O . ARG A 1 90 ? -3.348 -19.688 -5.477 1 98.5 90 ARG A O 1
ATOM 734 N N . THR A 1 91 ? -2.516 -17.984 -6.734 1 98.94 91 THR A N 1
ATOM 735 C CA . THR A 1 91 ? -1.616 -17.453 -5.719 1 98.94 91 THR A CA 1
ATOM 736 C C . THR A 1 91 ? -1.713 -15.922 -5.66 1 98.94 91 THR A C 1
ATOM 738 O O . THR A 1 91 ? -1.54 -15.25 -6.676 1 98.94 91 THR A O 1
ATOM 741 N N . TRP A 1 92 ? -1.963 -15.391 -4.414 1 98.94 92 TRP A N 1
ATOM 742 C CA . TRP A 1 92 ? -2.094 -13.945 -4.254 1 98.94 92 TRP A CA 1
ATOM 743 C C . TRP A 1 92 ? -0.805 -13.234 -4.648 1 98.94 92 TRP A C 1
ATOM 745 O O . TRP A 1 92 ? 0.29 -13.688 -4.301 1 98.94 92 TRP A O 1
ATOM 755 N N . ILE A 1 93 ? -0.944 -12.125 -5.348 1 98.94 93 ILE A N 1
ATOM 756 C CA . ILE A 1 93 ? 0.099 -11.117 -5.504 1 98.94 93 ILE A CA 1
ATOM 757 C C . ILE A 1 93 ? -0.393 -9.773 -4.965 1 98.94 93 ILE A C 1
ATOM 759 O O . ILE A 1 93 ? -1.527 -9.664 -4.496 1 98.94 93 ILE A O 1
ATOM 763 N N . GLY A 1 94 ? 0.364 -8.766 -5 1 98.94 94 GLY A N 1
ATOM 764 C CA . GLY A 1 94 ? 0.117 -7.586 -4.188 1 98.94 94 GLY A CA 1
ATOM 765 C C . GLY A 1 94 ? -0.775 -6.57 -4.875 1 98.94 94 GLY A C 1
ATOM 766 O O . GLY A 1 94 ? -0.971 -5.465 -4.363 1 98.94 94 GLY A O 1
ATOM 767 N N . LEU A 1 95 ? -1.407 -6.855 -5.98 1 98.94 95 LEU A N 1
ATOM 768 C CA . LEU A 1 95 ? -2.162 -5.898 -6.777 1 98.94 95 LEU A CA 1
ATOM 769 C C . LEU A 1 95 ? -3.625 -5.863 -6.352 1 98.94 95 LEU A C 1
ATOM 771 O O . LEU A 1 95 ? -4.234 -6.914 -6.129 1 98.94 95 LEU A O 1
ATOM 775 N N . SER A 1 96 ? -4.172 -4.656 -6.168 1 98.88 96 SER A N 1
ATOM 776 C CA . SER A 1 96 ? -5.566 -4.477 -5.781 1 98.88 96 SER A CA 1
ATOM 777 C C . SER A 1 96 ? -6.105 -3.133 -6.266 1 98.88 96 SER A C 1
ATOM 779 O O . SER A 1 96 ? -5.359 -2.156 -6.359 1 98.88 96 SER A O 1
ATOM 781 N N . ASP A 1 97 ? -7.379 -3.072 -6.598 1 98.69 97 ASP A N 1
ATOM 782 C CA . ASP A 1 97 ? -8.023 -1.797 -6.883 1 98.69 97 ASP A CA 1
ATOM 783 C C . ASP A 1 97 ? -9.156 -1.521 -5.895 1 98.69 97 ASP A C 1
ATOM 785 O O . ASP A 1 97 ? -10.141 -0.868 -6.238 1 98.69 97 ASP A O 1
ATOM 789 N N . LYS A 1 98 ? -8.992 -2.07 -4.707 1 98.25 98 LYS A N 1
ATOM 790 C CA . LYS A 1 98 ? -10.008 -1.947 -3.67 1 98.25 98 LYS A CA 1
ATOM 791 C C . LYS A 1 98 ? -10.219 -0.488 -3.277 1 98.25 98 LYS A C 1
ATOM 793 O O . LYS A 1 98 ? -11.336 -0.09 -2.924 1 98.25 98 LYS A O 1
ATOM 798 N N . GLN A 1 99 ? -9.188 0.341 -3.328 1 98.06 99 GLN A N 1
ATOM 799 C CA . GLN A 1 99 ? -9.25 1.737 -2.912 1 98.06 99 GLN A CA 1
ATOM 800 C C . GLN A 1 99 ? -10.133 2.551 -3.85 1 98.06 99 GLN A C 1
ATOM 802 O O . GLN A 1 99 ? -10.891 3.416 -3.402 1 98.06 99 GLN A O 1
ATOM 807 N N . LYS A 1 100 ? -10.016 2.287 -5.09 1 97.44 100 LYS A N 1
ATOM 808 C CA . LYS A 1 100 ? -10.797 2.889 -6.164 1 97.44 100 LYS A CA 1
ATOM 809 C C . LYS A 1 100 ? -10.891 1.957 -7.367 1 97.44 100 LYS A C 1
ATOM 811 O O . LYS A 1 100 ? -9.875 1.647 -8 1 97.44 100 LYS A O 1
ATOM 816 N N . GLU A 1 101 ? -12.125 1.599 -7.684 1 97.62 101 GLU A N 1
ATOM 817 C CA . GLU A 1 101 ? -12.344 0.636 -8.758 1 97.62 101 GLU A CA 1
ATOM 818 C C . GLU A 1 101 ? -11.617 1.055 -10.031 1 97.62 101 GLU A C 1
ATOM 820 O O . GLU A 1 101 ? -11.672 2.223 -10.422 1 97.62 101 GLU A O 1
ATOM 825 N N . GLU A 1 102 ? -10.906 0.053 -10.68 1 97 102 GLU A N 1
ATOM 826 C CA . GLU A 1 102 ? -10.188 0.184 -11.938 1 97 102 GLU A CA 1
ATOM 827 C C . GLU A 1 102 ? -8.883 0.963 -11.758 1 97 102 GLU A C 1
ATOM 829 O O . GLU A 1 102 ? -8.148 1.178 -12.719 1 97 102 GLU A O 1
ATOM 834 N N . THR A 1 103 ? -8.625 1.422 -10.539 1 98 103 THR A N 1
ATOM 835 C CA . THR A 1 103 ? -7.359 2.047 -10.195 1 98 103 THR A CA 1
ATOM 836 C C . THR A 1 103 ? -6.484 1.087 -9.391 1 98 103 THR A C 1
ATOM 838 O O . THR A 1 103 ? -6.625 0.985 -8.172 1 98 103 THR A O 1
ATOM 841 N N . TRP A 1 104 ? -5.609 0.465 -10.109 1 98.69 104 TRP A N 1
ATOM 842 C CA . TRP A 1 104 ? -4.836 -0.627 -9.523 1 98.69 104 TRP A CA 1
ATOM 843 C C . TRP A 1 104 ? -3.615 -0.096 -8.781 1 98.69 104 TRP A C 1
ATOM 845 O O . TRP A 1 104 ? -2.938 0.816 -9.266 1 98.69 104 TRP A O 1
ATOM 855 N N . MET A 1 105 ? -3.365 -0.633 -7.613 1 98.75 105 MET A N 1
ATOM 856 C CA . MET A 1 105 ? -2.23 -0.25 -6.781 1 98.75 105 MET A CA 1
ATOM 857 C C . MET A 1 105 ? -1.521 -1.482 -6.227 1 98.75 105 MET A C 1
ATOM 859 O O . MET A 1 105 ? -2.17 -2.451 -5.828 1 98.75 105 MET A O 1
ATOM 863 N N . TRP A 1 106 ? -0.196 -1.419 -6.25 1 98.56 106 TRP A N 1
ATOM 864 C CA . TRP A 1 106 ? 0.573 -2.432 -5.531 1 98.56 106 TRP A CA 1
ATOM 865 C C . TRP A 1 106 ? 0.543 -2.178 -4.031 1 98.56 106 TRP A C 1
ATOM 867 O O . TRP A 1 106 ? 0.645 -1.032 -3.586 1 98.56 106 TRP A O 1
ATOM 877 N N . SER A 1 107 ? 0.527 -3.252 -3.229 1 98.19 107 SER A N 1
ATOM 878 C CA . SER A 1 107 ? 0.472 -3.131 -1.774 1 98.19 107 SER A CA 1
ATOM 879 C C . SER A 1 107 ? 1.795 -2.621 -1.212 1 98.19 107 SER A C 1
ATOM 881 O O . SER A 1 107 ? 1.85 -2.145 -0.076 1 98.19 107 SER A O 1
ATOM 883 N N . ASP A 1 108 ? 2.893 -2.754 -1.974 1 97.25 108 ASP A N 1
ATOM 884 C CA . ASP A 1 108 ? 4.184 -2.271 -1.489 1 97.25 108 ASP A CA 1
ATOM 885 C C . ASP A 1 108 ? 4.402 -0.809 -1.868 1 97.25 108 ASP A C 1
ATOM 887 O O . ASP A 1 108 ? 5.473 -0.25 -1.618 1 97.25 108 ASP A O 1
ATOM 891 N N . GLY A 1 109 ? 3.408 -0.196 -2.547 1 96.94 109 GLY A 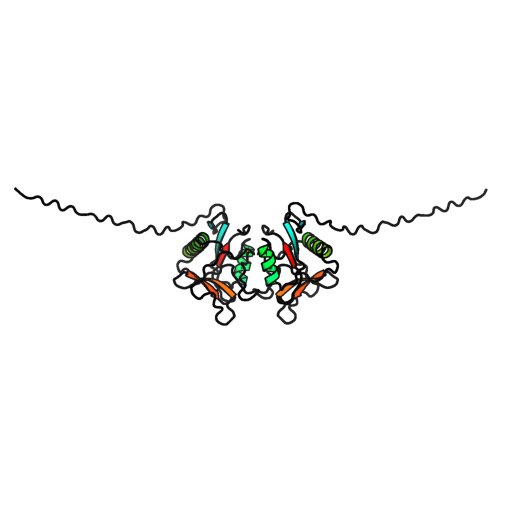N 1
ATOM 892 C CA . GLY A 1 109 ? 3.436 1.233 -2.816 1 96.94 109 GLY A CA 1
ATOM 893 C C . GLY A 1 109 ? 4.137 1.582 -4.117 1 96.94 109 GLY A C 1
ATOM 894 O O . GLY A 1 109 ? 4.219 2.754 -4.488 1 96.94 109 GLY A O 1
ATOM 895 N N . CYS A 1 110 ? 4.645 0.645 -4.832 1 97.06 110 CYS A N 1
ATOM 896 C CA . CYS A 1 110 ? 5.324 0.913 -6.094 1 97.06 110 CYS A CA 1
ATOM 897 C C . CYS A 1 110 ? 4.32 1.208 -7.199 1 97.06 110 CYS A C 1
ATOM 899 O O . CYS A 1 110 ? 3.139 0.883 -7.078 1 97.06 110 CYS A O 1
ATOM 901 N N . ALA A 1 111 ? 4.801 1.843 -8.242 1 96.75 111 ALA A N 1
ATOM 902 C CA . ALA A 1 111 ? 3.959 2.123 -9.406 1 96.75 111 ALA A CA 1
ATOM 903 C C . ALA A 1 111 ? 3.625 0.842 -10.164 1 96.75 111 ALA A C 1
ATOM 905 O O . ALA A 1 111 ? 4.438 -0.086 -10.211 1 96.75 111 ALA A O 1
ATOM 906 N N . VAL A 1 112 ? 2.441 0.784 -10.742 1 98.25 112 VAL A N 1
ATOM 907 C CA . VAL A 1 112 ? 2.068 -0.31 -11.625 1 98.25 112 VAL A CA 1
ATOM 908 C C . VAL A 1 112 ? 2.588 -0.031 -13.039 1 98.25 112 VAL A C 1
ATOM 910 O O . VAL A 1 112 ? 2.012 0.778 -13.766 1 98.25 112 VAL A O 1
ATOM 913 N N . ASP A 1 113 ? 3.703 -0.72 -13.375 1 97.56 113 ASP A N 1
ATOM 914 C CA . ASP A 1 113 ? 4.367 -0.432 -14.641 1 97.56 113 ASP A CA 1
ATOM 915 C C . ASP A 1 113 ? 4.449 -1.682 -15.516 1 97.56 113 ASP A C 1
ATOM 917 O O . ASP A 1 113 ? 5.062 -1.66 -16.578 1 97.56 113 ASP A O 1
ATOM 921 N N . PHE A 1 114 ? 3.965 -2.748 -15.062 1 98.25 114 PHE A N 1
ATOM 922 C CA . PHE A 1 114 ? 3.869 -4.035 -15.742 1 98.25 114 PHE A CA 1
ATOM 923 C C . PHE A 1 114 ? 2.598 -4.77 -15.328 1 98.25 114 PHE A C 1
ATOM 925 O O . PHE A 1 114 ? 2.225 -4.77 -14.156 1 98.25 114 PHE A O 1
ATOM 932 N N . VAL A 1 115 ? 1.905 -5.336 -16.297 1 98.62 115 VAL A N 1
ATOM 933 C CA . VAL A 1 115 ? 0.743 -6.168 -16 1 98.62 115 VAL A CA 1
ATOM 934 C C . VAL A 1 115 ? 0.791 -7.441 -16.844 1 98.62 115 VAL A C 1
ATOM 936 O O . VAL A 1 115 ? 1.438 -7.473 -17.906 1 98.62 115 VAL A O 1
ATOM 939 N N . PHE A 1 116 ? 0.188 -8.508 -16.359 1 98.69 116 PHE A N 1
ATOM 940 C CA . PHE A 1 116 ? 0.198 -9.797 -17.047 1 98.69 116 PHE A CA 1
ATOM 941 C C . PHE A 1 116 ? -1.17 -10.461 -16.953 1 98.69 116 PHE A C 1
ATOM 943 O O . PHE A 1 116 ? -1.281 -11.609 -16.516 1 98.69 116 PHE A O 1
ATOM 950 N N . TRP A 1 117 ? -2.141 -9.773 -17.406 1 98.75 117 TRP A N 1
ATOM 951 C CA . TRP A 1 117 ? -3.539 -10.164 -17.266 1 98.75 117 TRP A CA 1
ATOM 952 C C . TRP A 1 117 ? -3.863 -11.344 -18.188 1 98.75 117 TRP A C 1
ATOM 954 O O . TRP A 1 117 ? -3.387 -11.406 -19.312 1 98.75 117 TRP A O 1
ATOM 964 N N . TYR A 1 118 ? -4.668 -12.195 -17.719 1 98.44 118 TYR A N 1
ATOM 965 C CA . TYR A 1 118 ? -5.328 -13.164 -18.578 1 98.44 118 TYR A CA 1
ATOM 966 C C . TYR A 1 118 ? -6.254 -12.469 -19.578 1 98.44 118 TYR A C 1
ATOM 968 O O . TYR A 1 118 ? -6.855 -11.438 -19.25 1 98.44 118 TYR A O 1
ATOM 976 N N . SER A 1 119 ? -6.355 -13.086 -20.75 1 97.12 119 SER A N 1
ATOM 977 C CA . SER A 1 119 ? -7.246 -12.508 -21.75 1 97.12 119 SER A CA 1
ATOM 978 C C . SER A 1 119 ? -8.656 -12.312 -21.188 1 97.12 119 SER A C 1
ATOM 980 O O . SER A 1 119 ? -9.227 -13.234 -20.609 1 97.12 119 SER A O 1
ATOM 982 N N . GLY A 1 120 ? -9.172 -11.062 -21.312 1 97.5 120 GLY A N 1
ATOM 983 C CA . GLY A 1 120 ? -10.508 -10.766 -20.828 1 97.5 120 GLY A CA 1
ATOM 984 C C . GLY A 1 120 ? -10.516 -10.266 -19.391 1 97.5 120 GLY A C 1
ATOM 985 O O . GLY A 1 120 ? -11.562 -9.867 -18.875 1 97.5 120 GLY A O 1
ATOM 986 N N . GLU A 1 121 ? -9.344 -10.32 -18.797 1 97.94 121 GLU A N 1
ATOM 987 C CA . GLU A 1 121 ? -9.203 -9.805 -17.438 1 97.94 121 GLU A CA 1
ATOM 988 C C . GLU A 1 121 ? -8.453 -8.477 -17.422 1 97.94 121 GLU A C 1
ATOM 990 O O . GLU A 1 121 ? -7.727 -8.156 -18.359 1 97.94 121 GLU A O 1
ATOM 995 N N . PRO A 1 122 ? -8.547 -7.727 -16.297 1 98.44 122 PRO A N 1
ATOM 996 C CA . PRO A 1 122 ? -9.516 -7.875 -15.219 1 98.44 122 PRO A CA 1
ATOM 997 C C . PRO A 1 122 ? -10.945 -7.574 -15.664 1 98.44 122 PRO A C 1
ATOM 999 O O . PRO A 1 122 ? -11.172 -6.641 -16.438 1 98.44 122 PRO A O 1
ATOM 1002 N N . ASN A 1 123 ? -12 -8.273 -15.18 1 98.25 123 ASN A N 1
ATOM 1003 C CA . ASN A 1 123 ? -13.359 -8.094 -15.688 1 98.25 123 ASN A CA 1
ATOM 1004 C C . ASN A 1 123 ? -14.336 -7.75 -14.562 1 98.25 123 ASN A C 1
ATOM 1006 O O . ASN A 1 123 ? -15.516 -7.488 -14.82 1 98.25 123 ASN A O 1
ATOM 1010 N N . ASN A 1 124 ? -13.859 -7.727 -13.312 1 98.44 124 ASN A N 1
ATOM 1011 C CA . ASN A 1 124 ? -14.68 -7.344 -12.172 1 98.44 124 ASN A CA 1
ATOM 1012 C C . ASN A 1 124 ? -16.016 -8.086 -12.164 1 98.44 124 ASN A C 1
ATOM 1014 O O . ASN A 1 124 ? -17.062 -7.48 -11.906 1 98.44 124 ASN A O 1
ATOM 1018 N N . ILE A 1 125 ? -16.062 -9.32 -12.5 1 96.81 125 ILE A N 1
ATOM 1019 C CA . ILE A 1 125 ? -17.297 -10.094 -12.508 1 96.81 125 ILE A CA 1
ATOM 1020 C C . ILE A 1 125 ? -17.984 -9.977 -11.156 1 96.81 125 ILE A C 1
ATOM 1022 O O . ILE A 1 125 ? -17.344 -10.102 -10.109 1 96.81 125 ILE A O 1
ATOM 1026 N N . GLY A 1 126 ? -19.312 -9.641 -11.219 1 96.81 126 GLY A N 1
ATOM 1027 C CA . GLY A 1 126 ? -20.078 -9.484 -9.992 1 96.81 126 GLY A CA 1
ATOM 1028 C C . GLY A 1 126 ? -19.844 -8.148 -9.312 1 96.81 126 GLY A C 1
ATOM 1029 O O . GLY A 1 126 ? -20.484 -7.844 -8.305 1 96.81 126 GLY A O 1
ATOM 1030 N N . GLY A 1 127 ? -18.969 -7.359 -9.789 1 97.25 127 GLY A N 1
ATOM 1031 C CA . GLY A 1 127 ? -18.75 -6.004 -9.305 1 97.25 127 GLY A CA 1
ATOM 1032 C C . GLY A 1 127 ? -17.922 -5.945 -8.039 1 97.25 127 GLY A C 1
ATOM 1033 O O . GLY A 1 127 ? -17.859 -4.906 -7.375 1 97.25 127 GLY A O 1
ATOM 1034 N N . ASN A 1 128 ? -17.297 -7.062 -7.625 1 97.5 128 ASN A N 1
ATOM 1035 C CA . ASN A 1 128 ? -16.578 -7.082 -6.352 1 97.5 128 ASN A CA 1
ATOM 1036 C C . ASN A 1 128 ? -15.258 -7.828 -6.465 1 97.5 128 ASN A C 1
ATOM 1038 O O . ASN A 1 128 ? -14.805 -8.445 -5.5 1 97.5 128 ASN A O 1
ATOM 1042 N N . GLU A 1 129 ? -14.664 -7.922 -7.625 1 98.62 129 GLU A N 1
ATOM 1043 C CA . GLU A 1 129 ? -13.328 -8.477 -7.809 1 98.62 129 GLU A CA 1
ATOM 1044 C C . GLU A 1 129 ? -12.266 -7.383 -7.746 1 98.62 129 GLU A C 1
ATOM 1046 O O . GLU A 1 129 ? -12.055 -6.66 -8.719 1 98.62 129 GLU A O 1
ATOM 1051 N N . ASN A 1 130 ? -11.617 -7.285 -6.605 1 98.81 130 ASN A N 1
ATOM 1052 C CA . ASN A 1 130 ? -10.719 -6.148 -6.398 1 98.81 130 ASN A CA 1
ATOM 1053 C C . ASN A 1 130 ? -9.305 -6.602 -6.051 1 98.81 130 ASN A C 1
ATOM 1055 O O . ASN A 1 130 ? -8.43 -5.773 -5.797 1 98.81 130 ASN A O 1
ATOM 1059 N N . CYS A 1 131 ? -9.078 -7.879 -5.957 1 98.94 131 CYS A N 1
ATOM 1060 C CA . CYS A 1 131 ? -7.766 -8.414 -5.629 1 98.94 131 CYS A CA 1
ATOM 1061 C C . CYS A 1 131 ? -7.277 -9.367 -6.711 1 98.94 131 CYS A C 1
ATOM 1063 O O . CYS A 1 131 ? -8.078 -9.945 -7.449 1 98.94 131 CYS A O 1
ATOM 1065 N N . VAL A 1 132 ? -5.957 -9.547 -6.82 1 98.94 132 VAL A N 1
ATOM 1066 C CA . VAL A 1 132 ? -5.402 -10.227 -7.984 1 98.94 132 VAL A CA 1
ATOM 1067 C C . VAL A 1 132 ? -4.598 -11.445 -7.539 1 98.94 132 VAL A C 1
ATOM 1069 O O . VAL A 1 132 ? -3.842 -11.375 -6.57 1 98.94 132 VAL A O 1
ATOM 1072 N N . HIS A 1 133 ? -4.863 -12.5 -8.219 1 98.88 133 HIS A N 1
ATOM 1073 C CA . HIS A 1 133 ? -4.012 -13.672 -8.055 1 98.88 133 HIS A CA 1
ATOM 1074 C C . HIS A 1 133 ? -3.309 -14.031 -9.359 1 98.88 133 HIS A C 1
ATOM 1076 O O . HIS A 1 133 ? -3.752 -13.633 -10.438 1 98.88 133 HIS A O 1
ATOM 1082 N N . ASN A 1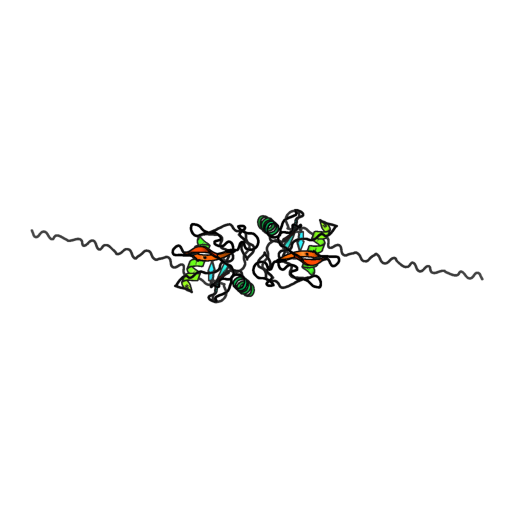 134 ? -2.217 -14.664 -9.266 1 98.56 134 ASN A N 1
ATOM 1083 C CA . ASN A 1 134 ? -1.488 -15.289 -10.359 1 98.56 134 ASN A CA 1
ATOM 1084 C C . ASN A 1 134 ? -2.006 -16.703 -10.648 1 98.56 134 ASN A C 1
ATOM 1086 O O . ASN A 1 134 ? -2.824 -17.219 -9.898 1 98.56 134 ASN A O 1
ATOM 1090 N N . ASN A 1 135 ? -1.606 -17.312 -11.797 1 97.88 135 ASN A N 1
ATOM 1091 C CA . ASN A 1 135 ? -1.833 -18.703 -12.164 1 97.88 135 ASN A CA 1
ATOM 1092 C C . ASN A 1 135 ? -3.305 -18.969 -12.477 1 97.88 135 ASN A C 1
ATOM 1094 O O . ASN A 1 135 ? -3.865 -19.969 -12.023 1 97.88 135 ASN A O 1
ATOM 1098 N N . HIS A 1 136 ? -3.887 -18.016 -13.125 1 96.19 136 HIS A N 1
ATOM 1099 C CA . HIS A 1 136 ? -5.254 -18.203 -13.602 1 96.19 136 HIS A CA 1
ATOM 1100 C C . HIS A 1 136 ? -5.285 -19.047 -14.875 1 96.19 136 HIS A C 1
ATOM 1102 O O . HIS A 1 136 ? -4.57 -18.75 -15.836 1 96.19 136 HIS A O 1
ATOM 1108 N N . GLU A 1 137 ? -6.055 -20.188 -14.859 1 92.88 137 GLU A N 1
ATOM 1109 C CA . GLU A 1 137 ? -6.305 -21.031 -16.016 1 92.88 137 GLU A CA 1
ATOM 1110 C C . GLU A 1 137 ? -5.004 -21.594 -16.578 1 92.88 137 GLU A C 1
ATOM 1112 O O . GLU A 1 137 ? -3.973 -21.578 -15.906 1 92.88 137 GLU A O 1
ATOM 1117 N N . GLU A 1 138 ? -4.977 -22.156 -17.734 1 89.5 138 GLU A N 1
ATOM 1118 C CA . GLU A 1 138 ? -3.846 -22.875 -18.312 1 89.5 138 GLU A CA 1
ATOM 1119 C C . GLU A 1 138 ? -2.717 -21.922 -18.688 1 89.5 138 GLU A C 1
ATOM 1121 O O . GLU A 1 138 ? -1.544 -22.297 -18.672 1 89.5 138 GLU A O 1
ATOM 1126 N N . ASP A 1 139 ? -3.064 -20.625 -18.922 1 90.19 139 ASP A N 1
ATOM 1127 C CA . ASP A 1 139 ? -2.068 -19.641 -19.297 1 90.19 139 ASP A CA 1
ATOM 1128 C C . ASP A 1 139 ? -1.313 -19.109 -18.078 1 90.19 139 ASP A C 1
ATOM 1130 O O . ASP A 1 139 ? -0.309 -18.406 -18.219 1 90.19 139 ASP A O 1
ATOM 1134 N N . GLU A 1 140 ? -1.845 -19.422 -16.906 1 94.06 140 GLU A N 1
ATOM 1135 C CA . GLU A 1 140 ? -1.199 -19.078 -15.633 1 94.06 140 GLU A CA 1
ATOM 1136 C C . GLU A 1 140 ? -0.943 -17.578 -15.531 1 94.06 140 GLU A C 1
ATOM 1138 O O . GLU A 1 140 ? 0.154 -17.156 -15.164 1 94.06 140 GLU A O 1
ATOM 1143 N N . LYS A 1 141 ? -1.944 -16.781 -15.953 1 98.38 141 LYS A N 1
ATOM 1144 C CA . LYS A 1 141 ? -1.84 -15.328 -15.938 1 98.38 141 LYS A CA 1
ATOM 1145 C C . LYS A 1 141 ? -2.633 -14.734 -14.773 1 98.38 141 LYS A C 1
ATOM 1147 O O . LYS A 1 141 ? -3.047 -15.453 -13.867 1 98.38 141 LYS A O 1
ATOM 1152 N N . TRP A 1 142 ? -2.781 -13.383 -14.742 1 98.88 142 TRP A N 1
ATOM 1153 C CA . TRP A 1 142 ? -3.408 -12.703 -13.609 1 98.88 142 TRP A CA 1
ATOM 1154 C C . TRP A 1 142 ? -4.922 -12.656 -13.781 1 98.88 142 TRP A C 1
ATOM 1156 O O . TRP A 1 142 ? -5.426 -12.531 -14.898 1 98.88 142 TRP A O 1
ATOM 1166 N N . ASN A 1 143 ? -5.621 -12.75 -12.703 1 98.81 143 ASN A N 1
ATOM 1167 C CA . ASN A 1 143 ? -7.074 -12.617 -12.656 1 98.81 143 ASN A CA 1
ATOM 1168 C C . ASN A 1 143 ? -7.523 -11.875 -11.398 1 98.81 143 ASN A C 1
ATOM 1170 O O . ASN A 1 143 ? -6.996 -12.102 -10.312 1 98.81 143 ASN A O 1
ATOM 1174 N N . ASP A 1 144 ? -8.461 -10.945 -11.57 1 98.81 144 ASP A N 1
ATOM 1175 C CA . ASP A 1 144 ? -9.047 -10.289 -10.406 1 98.81 144 ASP A CA 1
ATOM 1176 C C . ASP A 1 144 ? -10.188 -11.125 -9.828 1 98.81 144 ASP A C 1
ATOM 1178 O O . ASP A 1 144 ? -10.984 -11.703 -10.57 1 98.81 144 ASP A O 1
ATOM 1182 N N . VAL A 1 145 ? -10.203 -11.219 -8.555 1 98.75 145 VAL A N 1
ATOM 1183 C CA . VAL A 1 145 ? -11.219 -11.977 -7.828 1 98.75 145 VAL A CA 1
ATOM 1184 C C . VAL A 1 145 ? -11.578 -11.258 -6.531 1 98.75 145 VAL A C 1
ATOM 1186 O O . VAL A 1 145 ? -11.031 -10.188 -6.234 1 98.75 145 VAL A O 1
ATOM 1189 N N . GLU A 1 146 ? -12.602 -11.805 -5.852 1 98.75 146 GLU A N 1
ATOM 1190 C CA . GLU A 1 146 ? -12.984 -11.242 -4.555 1 98.75 146 GLU A CA 1
ATOM 1191 C C . GLU A 1 146 ? -11.844 -11.367 -3.547 1 98.75 146 GLU A C 1
ATOM 1193 O O . GLU A 1 146 ? -11.203 -12.414 -3.445 1 98.75 146 GLU A O 1
ATOM 1198 N N . CYS A 1 147 ? -11.656 -10.344 -2.762 1 98.81 147 CYS A N 1
ATOM 1199 C CA . CYS A 1 147 ? -10.531 -10.273 -1.838 1 98.81 147 CYS A CA 1
ATOM 1200 C C . CYS A 1 147 ? -10.703 -11.258 -0.687 1 98.81 147 CYS A C 1
ATOM 1202 O O . CYS A 1 147 ? -9.742 -11.578 0.01 1 98.81 147 CYS A O 1
ATOM 1204 N N . THR A 1 148 ? -11.891 -11.719 -0.482 1 98.62 148 THR A N 1
ATOM 1205 C CA . THR A 1 148 ? -12.195 -12.547 0.675 1 98.62 148 THR A CA 1
ATOM 1206 C C . THR A 1 148 ? -11.836 -14.008 0.401 1 98.62 148 THR A C 1
ATOM 1208 O O . THR A 1 148 ? -11.82 -14.828 1.319 1 98.62 148 THR A O 1
ATOM 1211 N N . PHE A 1 149 ? -11.602 -14.352 -0.893 1 98.75 149 PHE A N 1
ATOM 1212 C CA . PHE A 1 149 ? -11.148 -15.711 -1.178 1 98.75 149 PHE A CA 1
ATOM 1213 C C . PHE A 1 149 ? -9.82 -15.992 -0.484 1 98.75 149 PHE A C 1
ATOM 1215 O O . PHE A 1 149 ? -9.109 -15.062 -0.1 1 98.75 149 PHE A O 1
ATOM 1222 N N . THR A 1 150 ? -9.609 -17.281 -0.293 1 98.88 150 THR A N 1
ATOM 1223 C CA . THR A 1 150 ? -8.359 -17.625 0.376 1 98.88 150 THR A CA 1
ATOM 1224 C C . THR A 1 150 ? -7.445 -18.406 -0.568 1 98.88 150 THR A C 1
ATOM 1226 O O . THR A 1 150 ? -7.879 -19.344 -1.244 1 98.88 150 THR A O 1
ATOM 1229 N N . TYR A 1 151 ? -6.227 -17.953 -0.743 1 98.88 151 TYR A N 1
ATOM 1230 C CA . TYR A 1 151 ? -5.191 -18.547 -1.577 1 98.88 151 TYR A CA 1
ATOM 1231 C C . TYR A 1 151 ? -3.834 -18.5 -0.888 1 98.88 151 TYR A C 1
ATOM 1233 O O . TYR A 1 151 ? -3.654 -17.766 0.086 1 98.88 151 TYR A O 1
ATOM 1241 N N . PRO A 1 152 ? -2.869 -19.406 -1.349 1 98.88 152 PRO A N 1
ATOM 1242 C CA . PRO A 1 152 ? -1.468 -19.109 -1.033 1 98.88 152 PRO A CA 1
ATOM 1243 C C . PRO A 1 152 ? -1.003 -17.766 -1.582 1 98.88 152 PRO A C 1
ATOM 1245 O O . PRO A 1 152 ? -1.756 -17.094 -2.287 1 98.88 152 PRO A O 1
ATOM 1248 N N . SER A 1 153 ? 0.205 -17.391 -1.211 1 98.94 153 SER A N 1
ATOM 1249 C CA . SER A 1 153 ? 0.67 -16.062 -1.603 1 98.94 153 SER A CA 1
ATOM 1250 C C . SER A 1 153 ? 2.178 -16.047 -1.837 1 98.94 153 SER A C 1
ATOM 1252 O O . SER A 1 153 ? 2.877 -17 -1.453 1 98.94 153 SER A O 1
ATOM 1254 N N . VAL A 1 154 ? 2.633 -15.078 -2.557 1 98.94 154 VAL A N 1
ATOM 1255 C CA . VAL A 1 154 ? 4.062 -14.812 -2.703 1 98.94 154 VAL A CA 1
ATOM 1256 C C . VAL A 1 154 ? 4.41 -13.477 -2.053 1 98.94 154 VAL A C 1
ATOM 1258 O O . VAL A 1 154 ? 3.783 -12.453 -2.346 1 98.94 154 VAL A O 1
ATOM 1261 N N . CYS A 1 155 ? 5.344 -13.508 -1.138 1 98.81 155 CYS A N 1
ATOM 1262 C CA . CYS A 1 155 ? 5.91 -12.312 -0.531 1 98.81 155 CYS A CA 1
ATOM 1263 C C . CYS A 1 155 ? 7.203 -11.906 -1.229 1 98.81 155 CYS A C 1
ATOM 1265 O O . CYS A 1 155 ? 7.934 -12.758 -1.736 1 98.81 155 CYS A O 1
ATOM 1267 N N . ALA A 1 156 ? 7.48 -10.648 -1.217 1 98.19 156 ALA A N 1
ATOM 1268 C CA . ALA A 1 156 ? 8.758 -10.133 -1.699 1 98.19 156 ALA A CA 1
ATOM 1269 C C . ALA A 1 156 ? 9.281 -9.023 -0.787 1 98.19 156 ALA A C 1
ATOM 1271 O O . ALA A 1 156 ? 8.516 -8.172 -0.331 1 98.19 156 ALA A O 1
ATOM 1272 N N . SER A 1 157 ? 10.57 -9.086 -0.551 1 95.81 157 SER A N 1
ATOM 1273 C CA . SER A 1 157 ? 11.18 -8.062 0.286 1 95.81 157 SER A CA 1
ATOM 1274 C C . SER A 1 157 ? 11.039 -6.684 -0.34 1 95.81 157 SER A C 1
ATOM 1276 O O . SER A 1 157 ? 10.844 -6.559 -1.55 1 95.81 157 SER A O 1
ATOM 1278 N N . ARG A 1 158 ? 11.141 -5.777 0.56 1 88.44 158 ARG A N 1
ATOM 1279 C CA . ARG A 1 158 ? 10.938 -4.402 0.12 1 88.44 158 ARG A CA 1
ATOM 1280 C C . ARG A 1 158 ? 12.078 -3.936 -0.774 1 88.44 158 ARG A C 1
ATOM 1282 O O . ARG A 1 158 ? 13.219 -4.379 -0.616 1 88.44 158 ARG A O 1
ATOM 1289 N N . MET A 1 159 ? 11.664 -3.125 -1.712 1 77.69 159 MET A N 1
ATOM 1290 C CA . MET A 1 159 ? 12.633 -2.549 -2.641 1 77.69 159 MET A CA 1
ATOM 1291 C C . MET A 1 159 ? 12.383 -1.057 -2.834 1 77.69 159 MET A C 1
ATOM 1293 O O . MET A 1 159 ? 11.297 -0.562 -2.527 1 77.69 159 MET A O 1
ATOM 1297 N N . LEU A 1 160 ? 13.523 -0.391 -3.277 1 76.56 160 LEU A N 1
ATOM 1298 C CA . LEU A 1 160 ? 13.273 0.925 -3.854 1 76.56 160 LEU A CA 1
ATOM 1299 C C . LEU A 1 160 ? 12.555 0.803 -5.195 1 76.56 160 LEU A C 1
ATOM 1301 O O . LEU A 1 160 ? 13.008 0.065 -6.078 1 76.56 160 LEU A O 1
ATOM 1305 N N . CYS A 1 161 ? 11.383 1.179 -5.242 1 78.62 161 CYS A N 1
ATOM 1306 C CA . CYS A 1 161 ? 10.547 0.992 -6.426 1 78.62 161 CYS A CA 1
ATOM 1307 C C . CYS A 1 161 ? 11.32 1.322 -7.695 1 78.62 161 CYS A C 1
ATOM 1309 O O . CYS A 1 161 ? 12.148 2.236 -7.703 1 78.62 161 CYS A O 1
ATOM 1311 N N . PRO A 1 162 ? 11.203 0.45 -8.695 1 66.25 162 PRO A N 1
ATOM 1312 C CA . PRO A 1 162 ? 11.93 0.685 -9.945 1 66.25 162 PRO A CA 1
ATOM 1313 C C . PRO A 1 162 ? 11.586 2.027 -10.586 1 66.25 162 PRO A C 1
ATOM 1315 O O . PRO A 1 162 ? 10.508 2.57 -10.344 1 66.25 162 PRO A O 1
ATOM 1318 N N . MET B 1 1 ? 19.688 62.844 58.406 1 40.97 1 MET B N 1
ATOM 1319 C CA . MET B 1 1 ? 20.062 61.594 57.719 1 40.97 1 MET B CA 1
ATOM 1320 C C . MET B 1 1 ? 18.953 61.125 56.812 1 40.97 1 MET B C 1
ATOM 1322 O O . MET B 1 1 ? 17.859 60.781 57.281 1 40.97 1 MET B O 1
ATOM 1326 N N . LEU B 1 2 ? 18.875 61.688 55.562 1 47.78 2 LEU B N 1
ATOM 1327 C CA . LEU B 1 2 ? 17.891 61.438 54.5 1 47.78 2 LEU B CA 1
ATOM 1328 C C . LEU B 1 2 ? 17.984 60 54.031 1 47.78 2 LEU B C 1
ATOM 1330 O O . LEU B 1 2 ? 19.062 59.531 53.594 1 47.78 2 LEU B O 1
ATOM 1334 N N . LEU B 1 3 ? 17.141 59.094 54.562 1 45.62 3 LEU B N 1
ATOM 1335 C CA . LEU B 1 3 ? 17.016 57.688 54.188 1 45.62 3 LEU B CA 1
ATOM 1336 C C . LEU B 1 3 ? 16.641 57.562 52.688 1 45.62 3 LEU B C 1
ATOM 1338 O O . LEU B 1 3 ? 15.562 58.031 52.281 1 45.62 3 LEU B O 1
ATOM 1342 N N . PHE B 1 4 ? 17.688 57.562 51.812 1 46.16 4 PHE B N 1
ATOM 1343 C CA . PHE B 1 4 ? 17.469 57.25 50.406 1 46.16 4 PHE B CA 1
ATOM 1344 C C . PHE B 1 4 ? 16.906 55.844 50.25 1 46.16 4 PHE B C 1
ATOM 1346 O O . PHE B 1 4 ? 17.578 54.844 50.562 1 46.16 4 PHE B O 1
ATOM 1353 N N . LEU B 1 5 ? 15.625 55.688 50.312 1 46.19 5 LEU B N 1
ATOM 1354 C CA . LEU B 1 5 ? 14.961 54.438 49.969 1 46.19 5 LEU B CA 1
ATOM 1355 C C . LEU B 1 5 ? 15.203 54.094 48.5 1 46.19 5 LEU B C 1
ATOM 1357 O O . LEU B 1 5 ? 14.797 54.812 47.594 1 46.19 5 LEU B O 1
ATOM 1361 N N . PHE B 1 6 ? 16.312 53.406 48.25 1 45 6 PHE B N 1
ATOM 1362 C CA . PHE B 1 6 ? 16.547 52.844 46.906 1 45 6 PHE B CA 1
ATOM 1363 C C . PHE B 1 6 ? 15.453 51.844 46.562 1 45 6 PHE B C 1
ATOM 1365 O O . PHE B 1 6 ? 15.305 50.812 47.219 1 45 6 PHE B O 1
ATOM 1372 N N . LEU B 1 7 ? 14.422 52.312 45.938 1 44.03 7 LEU B N 1
ATOM 1373 C CA . LEU B 1 7 ? 13.445 51.406 45.344 1 44.03 7 LEU B CA 1
ATOM 1374 C C . LEU B 1 7 ? 14.094 50.531 44.281 1 44.03 7 LEU B C 1
ATOM 1376 O O . LEU B 1 7 ? 14.57 51.062 43.25 1 44.03 7 LEU B O 1
ATOM 1380 N N . PHE B 1 8 ? 14.656 49.406 44.625 1 45.94 8 PHE B N 1
ATOM 1381 C CA . PHE B 1 8 ? 15.078 48.406 43.656 1 45.94 8 PHE B CA 1
ATOM 1382 C C . PHE B 1 8 ? 13.906 48 42.75 1 45.94 8 PHE B C 1
ATOM 1384 O O . PHE B 1 8 ? 12.945 47.406 43.219 1 45.94 8 PHE B O 1
ATOM 1391 N N . GLY B 1 9 ? 13.602 48.781 41.719 1 46.12 9 GLY B N 1
ATOM 1392 C CA . GLY B 1 9 ? 12.633 48.312 40.75 1 46.12 9 GLY B CA 1
ATOM 1393 C C . GLY B 1 9 ? 12.969 46.938 40.219 1 46.12 9 GLY B C 1
ATOM 1394 O O . GLY B 1 9 ? 14.055 46.719 39.656 1 46.12 9 GLY B O 1
ATOM 1395 N N . LEU B 1 10 ? 12.484 45.875 40.781 1 47.44 10 LEU B N 1
ATOM 1396 C CA . LEU B 1 10 ? 12.562 44.531 40.188 1 47.44 10 LEU B CA 1
ATOM 1397 C C . LEU B 1 10 ? 12.055 44.562 38.75 1 47.44 10 LEU B C 1
ATOM 1399 O O . LEU B 1 10 ? 10.852 44.75 38.5 1 47.44 10 LEU B O 1
ATOM 1403 N N . ALA B 1 11 ? 12.914 45 37.781 1 51.75 11 ALA B N 1
ATOM 1404 C CA . ALA B 1 11 ? 12.508 44.75 36.406 1 51.75 11 ALA B CA 1
ATOM 1405 C C . ALA B 1 11 ? 12.18 43.281 36.188 1 51.75 11 ALA B C 1
ATOM 1407 O O . ALA B 1 11 ? 13.047 42.406 36.344 1 51.75 11 ALA B O 1
ATOM 1408 N N . LEU B 1 12 ? 10.977 42.812 36.469 1 48.81 12 LEU B N 1
ATOM 1409 C CA . LEU B 1 12 ? 10.602 41.5 35.938 1 48.81 12 LEU B CA 1
ATOM 1410 C C . LEU B 1 12 ? 10.984 41.375 34.469 1 48.81 12 LEU B C 1
ATOM 1412 O O . LEU B 1 12 ? 10.438 42.062 33.625 1 48.81 12 LEU B O 1
ATOM 1416 N N . GLY B 1 13 ? 12.234 41.031 34.188 1 48.81 13 GLY B N 1
ATOM 1417 C CA . GLY B 1 13 ? 12.5 40.656 32.812 1 48.81 13 GLY B CA 1
ATOM 1418 C C . GLY B 1 13 ? 11.391 39.844 32.188 1 48.81 13 GLY B C 1
ATOM 1419 O O . GLY B 1 13 ? 10.961 38.844 32.75 1 48.81 13 GLY B O 1
ATOM 1420 N N . ALA B 1 14 ? 10.523 40.406 31.359 1 49.47 14 ALA B N 1
ATOM 1421 C CA . ALA B 1 14 ? 9.633 39.594 30.516 1 49.47 14 ALA B CA 1
ATOM 1422 C C . ALA B 1 14 ? 10.352 38.375 29.969 1 49.47 14 ALA B C 1
ATOM 1424 O O . ALA B 1 14 ? 11.391 38.5 29.297 1 49.47 14 ALA B O 1
ATOM 1425 N N . GLU B 1 15 ? 10.43 37.219 30.672 1 52.25 15 GLU B N 1
ATOM 1426 C CA . GLU B 1 15 ? 10.852 36.031 29.922 1 52.25 15 GLU B CA 1
ATOM 1427 C C . GLU B 1 15 ? 10.305 36.062 28.5 1 52.25 15 GLU B C 1
ATOM 1429 O O . GLU B 1 15 ? 9.148 36.438 28.281 1 52.25 15 GLU B O 1
ATOM 1434 N N . SER B 1 16 ? 11.125 36.281 27.484 1 48.44 16 SER B N 1
ATOM 1435 C CA . SER B 1 16 ? 10.695 36.094 26.094 1 48.44 16 SER B CA 1
ATOM 1436 C C . SER B 1 16 ? 9.734 34.906 25.984 1 48.44 16 SER B C 1
ATOM 1438 O O . SER B 1 16 ? 9.859 33.938 26.719 1 48.44 16 SER B O 1
ATOM 1440 N N . PRO B 1 17 ? 8.453 35.156 25.609 1 46.59 17 PRO B N 1
ATOM 1441 C CA . PRO B 1 17 ? 7.637 33.969 25.375 1 46.59 17 PRO B CA 1
ATOM 1442 C C . PRO B 1 17 ? 8.461 32.75 24.891 1 46.59 17 PRO B C 1
ATOM 1444 O O . PRO B 1 17 ? 9.562 32.938 24.375 1 46.59 17 PRO B O 1
ATOM 1447 N N . SER B 1 18 ? 8.344 31.625 25.484 1 43.16 18 SER B N 1
ATOM 1448 C CA . SER B 1 18 ? 8.844 30.344 24.969 1 43.16 18 SER B CA 1
ATOM 1449 C C . SER B 1 18 ? 8.922 30.359 23.453 1 43.16 18 SER B C 1
ATOM 1451 O O . SER B 1 18 ? 7.961 30.734 22.781 1 43.16 18 SER B O 1
ATOM 1453 N N . SER B 1 19 ? 10 30.688 22.781 1 42.31 19 SER B N 1
ATOM 1454 C CA . SER B 1 19 ? 10.227 30.438 21.359 1 42.31 19 SER B CA 1
ATOM 1455 C C . SER B 1 19 ? 9.43 29.219 20.875 1 42.31 19 SER B C 1
ATOM 1457 O O . SER B 1 19 ? 9.656 28.094 21.328 1 42.31 19 SER B O 1
ATOM 1459 N N . ASP B 1 20 ? 8.203 29.219 20.719 1 43.88 20 ASP B N 1
ATOM 1460 C CA . ASP B 1 20 ? 7.574 28.203 19.875 1 43.88 20 ASP B CA 1
ATOM 1461 C C . ASP B 1 20 ? 8.578 27.609 18.906 1 43.88 20 ASP B C 1
ATOM 1463 O O . ASP B 1 20 ? 9.133 28.312 18.062 1 43.88 20 ASP B O 1
ATOM 1467 N N . HIS B 1 21 ? 9.57 26.75 19.234 1 48 21 HIS B N 1
ATOM 1468 C CA . HIS B 1 21 ? 10.484 26 18.375 1 48 21 HIS B CA 1
ATOM 1469 C C . HIS B 1 21 ? 9.898 25.828 16.984 1 48 21 HIS B C 1
ATOM 1471 O O . HIS B 1 21 ? 9.125 24.891 16.734 1 48 21 HIS B O 1
ATOM 1477 N N . GLU B 1 22 ? 9.484 26.828 16.266 1 55.62 22 GLU B N 1
ATOM 1478 C CA . GLU B 1 22 ? 9.172 26.75 14.852 1 55.62 22 GLU B CA 1
ATOM 1479 C C . GLU B 1 22 ? 10.172 25.844 14.125 1 55.62 22 GLU B C 1
ATOM 1481 O O . GLU B 1 22 ? 11.359 26.156 14.047 1 55.62 22 GLU B O 1
ATOM 1486 N N . MET B 1 23 ? 9.977 24.516 14.242 1 64.06 23 MET B N 1
ATOM 1487 C CA . MET B 1 23 ? 10.836 23.625 13.469 1 64.06 23 MET B CA 1
ATOM 1488 C C . MET B 1 23 ? 11.062 24.172 12.062 1 64.06 23 MET B C 1
ATOM 1490 O O . MET B 1 23 ? 10.102 24.453 11.344 1 64.06 23 MET B O 1
ATOM 1494 N N . LYS B 1 24 ? 12.172 24.922 11.781 1 79.31 24 LYS B N 1
ATOM 1495 C CA . LYS B 1 24 ? 12.531 25.406 10.453 1 79.31 24 LYS B CA 1
ATOM 1496 C C . LYS B 1 24 ? 12.617 24.266 9.445 1 79.31 24 LYS B C 1
ATOM 1498 O O . LYS B 1 24 ? 13.359 23.297 9.648 1 79.31 24 LYS B O 1
ATOM 1503 N N . LEU B 1 25 ? 11.711 24.266 8.469 1 90.69 25 LEU B N 1
ATOM 1504 C CA . LEU B 1 25 ? 11.719 23.297 7.391 1 90.69 25 LEU B CA 1
ATOM 1505 C C . LEU B 1 25 ? 13.016 23.391 6.586 1 90.69 25 LEU B C 1
ATOM 1507 O O . LEU B 1 25 ? 13.43 24.484 6.195 1 90.69 25 LEU B O 1
ATOM 1511 N N . GLN B 1 26 ? 13.711 22.312 6.52 1 92.12 26 GLN B N 1
ATOM 1512 C CA . GLN B 1 26 ? 14.938 22.25 5.734 1 92.12 26 GLN B CA 1
ATOM 1513 C C . GLN B 1 26 ? 14.758 21.391 4.492 1 92.12 26 GLN B C 1
ATOM 1515 O O . GLN B 1 26 ? 14.078 20.359 4.539 1 92.12 26 GLN B O 1
ATOM 1520 N N . ARG B 1 27 ? 15.289 21.828 3.424 1 91.12 27 ARG B N 1
ATOM 1521 C CA . ARG B 1 27 ? 15.188 21.078 2.18 1 91.12 27 ARG B CA 1
ATOM 1522 C C . ARG B 1 27 ? 16.25 19.984 2.109 1 91.12 27 ARG B C 1
ATOM 1524 O O . ARG B 1 27 ? 15.992 18.891 1.604 1 91.12 27 ARG B O 1
ATOM 1531 N N . GLY B 1 28 ? 17.438 20.344 2.59 1 92.5 28 GLY B N 1
ATOM 1532 C CA . GLY B 1 28 ? 18.531 19.406 2.42 1 92.5 28 GLY B CA 1
ATOM 1533 C C . GLY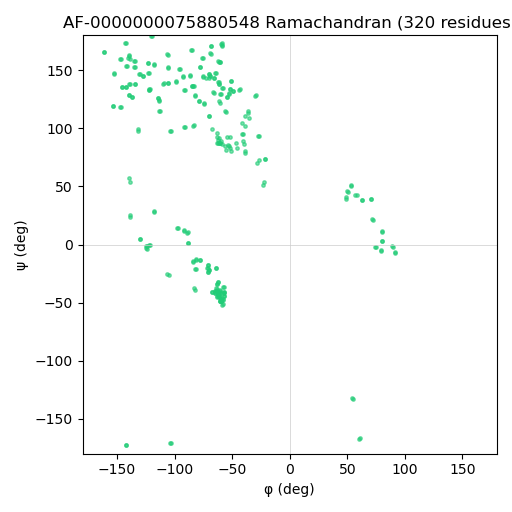 B 1 28 ? 18.75 19 0.976 1 92.5 28 GLY B C 1
ATOM 1534 O O . GLY B 1 28 ? 18.844 19.844 0.085 1 92.5 28 GLY B O 1
ATOM 1535 N N . ASN B 1 29 ? 18.906 17.719 0.708 1 94.31 29 ASN B N 1
ATOM 1536 C CA . ASN B 1 29 ? 19.141 17.219 -0.641 1 94.31 29 ASN B CA 1
ATOM 1537 C C . ASN B 1 29 ? 17.828 16.844 -1.342 1 94.31 29 ASN B C 1
ATOM 1539 O O . ASN B 1 29 ? 17.844 16.219 -2.4 1 94.31 29 ASN B O 1
ATOM 1543 N N . CYS B 1 30 ? 16.797 17.25 -0.767 1 97.12 30 CYS B N 1
ATOM 1544 C CA . CYS B 1 30 ? 15.492 16.953 -1.355 1 97.12 30 CYS B CA 1
ATOM 1545 C C . CYS B 1 30 ? 15.203 17.891 -2.525 1 97.12 30 CYS B C 1
ATOM 1547 O O . CYS B 1 30 ? 15.734 18.984 -2.594 1 97.12 30 CYS B O 1
ATOM 1549 N N . PRO B 1 31 ? 14.367 17.406 -3.488 1 95.5 31 PRO B N 1
ATOM 1550 C CA . PRO B 1 31 ? 13.969 18.266 -4.605 1 95.5 31 PRO B CA 1
ATOM 1551 C C . PRO B 1 31 ? 13.25 19.531 -4.148 1 95.5 31 PRO B C 1
ATOM 1553 O O . PRO B 1 31 ? 12.891 19.656 -2.977 1 95.5 31 PRO B O 1
ATOM 1556 N N . LEU B 1 32 ? 13.023 20.391 -5.066 1 93.38 32 LEU B N 1
ATOM 1557 C CA . LEU B 1 32 ? 12.312 21.641 -4.777 1 93.38 32 LEU B CA 1
ATOM 1558 C C . LEU B 1 32 ? 10.93 21.344 -4.207 1 93.38 32 LEU B C 1
ATOM 1560 O O . LEU B 1 32 ? 10.234 20.438 -4.676 1 93.38 32 LEU B O 1
ATOM 1564 N N . PHE B 1 33 ? 10.562 22 -3.189 1 94.12 33 PHE B N 1
ATOM 1565 C CA . PHE B 1 33 ? 9.242 21.984 -2.562 1 94.12 33 PHE B CA 1
ATOM 1566 C C . PHE B 1 33 ? 9.086 20.766 -1.666 1 94.12 33 PHE B C 1
ATOM 1568 O O . PHE B 1 33 ? 7.988 20.484 -1.183 1 94.12 33 PHE B O 1
ATOM 1575 N N . TRP B 1 34 ? 10.188 20.047 -1.608 1 97.88 34 TRP B N 1
ATOM 1576 C CA . TRP B 1 34 ? 10.234 18.953 -0.648 1 97.88 34 TRP B CA 1
ATOM 1577 C C . TRP B 1 34 ? 11.125 19.312 0.538 1 97.88 34 TRP B C 1
ATOM 1579 O O . TRP B 1 34 ? 12.109 20.047 0.388 1 97.88 34 TRP B O 1
ATOM 1589 N N . PHE B 1 35 ? 10.836 18.719 1.679 1 97.94 35 PHE B N 1
ATOM 1590 C CA . PHE B 1 35 ? 11.57 19.031 2.904 1 97.94 35 PHE B CA 1
ATOM 1591 C C . PHE B 1 35 ? 12.016 17.75 3.594 1 97.94 35 PHE B C 1
ATOM 1593 O O . PHE B 1 35 ? 11.312 16.734 3.559 1 97.94 35 PHE B O 1
ATOM 1600 N N . THR B 1 36 ? 13.164 17.875 4.223 1 96.94 36 THR B N 1
ATOM 1601 C CA . THR B 1 36 ? 13.812 16.656 4.711 1 96.94 36 THR B CA 1
ATOM 1602 C C . THR B 1 36 ? 13.523 16.453 6.195 1 96.94 36 THR B C 1
ATOM 1604 O O . THR B 1 36 ? 13.469 17.422 6.961 1 96.94 36 THR B O 1
ATOM 1607 N N . PHE B 1 37 ? 13.289 15.211 6.574 1 95.56 37 PHE B N 1
ATOM 1608 C CA . PHE B 1 37 ? 13.242 14.75 7.957 1 95.56 37 PHE B CA 1
ATOM 1609 C C . PHE B 1 37 ? 13.758 13.328 8.078 1 95.56 37 PHE B C 1
ATOM 1611 O O . PHE B 1 37 ? 13.211 12.406 7.465 1 95.56 37 PHE B O 1
ATOM 1618 N N . ASN B 1 38 ? 14.812 13.109 8.82 1 92.75 38 ASN B N 1
ATOM 1619 C CA . ASN B 1 38 ? 15.43 11.805 9.047 1 92.75 38 ASN B CA 1
ATOM 1620 C C . ASN B 1 38 ? 15.695 11.07 7.73 1 92.75 38 ASN B C 1
ATOM 1622 O O . ASN B 1 38 ? 15.328 9.906 7.578 1 92.75 38 ASN B O 1
ATOM 1626 N N . ASN B 1 39 ? 16.25 11.789 6.746 1 90.94 39 ASN B N 1
ATOM 1627 C CA . ASN B 1 39 ? 16.719 11.258 5.477 1 90.94 39 ASN B CA 1
ATOM 1628 C C . ASN B 1 39 ? 15.57 10.852 4.562 1 90.94 39 ASN B C 1
ATOM 1630 O O . ASN B 1 39 ? 15.711 9.938 3.748 1 90.94 39 ASN B O 1
ATOM 1634 N N . ARG B 1 40 ? 14.445 11.383 4.816 1 94.5 40 ARG B N 1
ATOM 1635 C CA . ARG B 1 40 ? 13.266 11.227 3.971 1 94.5 40 ARG B CA 1
ATOM 1636 C C . ARG B 1 40 ? 12.742 12.578 3.504 1 94.5 40 ARG B C 1
ATOM 1638 O O . ARG B 1 40 ? 12.891 13.578 4.207 1 94.5 40 ARG B O 1
ATOM 1645 N N . CYS B 1 41 ? 12.18 12.672 2.344 1 97.62 41 CYS B N 1
ATOM 1646 C CA . CYS B 1 41 ? 11.664 13.922 1.791 1 97.62 41 CYS B CA 1
ATOM 1647 C C . CYS B 1 41 ? 10.141 13.945 1.83 1 97.62 41 CYS B C 1
ATOM 1649 O O . CYS B 1 41 ? 9.492 12.953 1.504 1 97.62 41 CYS B O 1
ATOM 1651 N N . TYR B 1 42 ? 9.609 15.039 2.172 1 98.44 42 TYR B N 1
ATOM 1652 C CA . TYR B 1 42 ? 8.18 15.234 2.357 1 98.44 42 TYR B CA 1
ATOM 1653 C C . TYR B 1 42 ? 7.68 16.422 1.548 1 98.44 42 TYR B C 1
ATOM 1655 O O . TYR B 1 42 ? 8.383 17.438 1.42 1 98.44 42 TYR B O 1
ATOM 1663 N N . LYS B 1 43 ? 6.477 16.312 1.059 1 98.62 43 LYS B N 1
ATOM 1664 C CA . LYS B 1 43 ? 5.863 17.375 0.276 1 98.62 43 LYS B CA 1
ATOM 1665 C C . LYS B 1 43 ? 4.391 17.547 0.633 1 98.62 43 LYS B C 1
ATOM 1667 O O . LYS B 1 43 ? 3.65 16.562 0.713 1 98.62 43 LYS B O 1
ATOM 1672 N N . TYR B 1 44 ? 4.031 18.75 0.922 1 98.56 44 TYR B N 1
ATOM 1673 C CA . TYR B 1 44 ? 2.621 19.094 1.061 1 98.56 44 TYR B CA 1
ATOM 1674 C C . TYR B 1 44 ? 1.986 19.344 -0.301 1 98.56 44 TYR B C 1
ATOM 1676 O O . TYR B 1 44 ? 2.543 20.078 -1.123 1 98.56 44 TYR B O 1
ATOM 1684 N N . VAL B 1 45 ? 0.894 18.719 -0.604 1 98.81 45 VAL B N 1
ATOM 1685 C CA . VAL B 1 45 ? 0.155 18.875 -1.851 1 98.81 45 VAL B CA 1
ATOM 1686 C C . VAL B 1 45 ? -1.197 19.531 -1.569 1 98.81 45 VAL B C 1
ATOM 1688 O O . VAL B 1 45 ? -2.084 18.906 -0.983 1 98.81 45 VAL B O 1
ATOM 1691 N N . SER B 1 46 ? -1.396 20.703 -2.066 1 98.5 46 SER B N 1
ATOM 1692 C CA . SER B 1 46 ? -2.562 21.516 -1.706 1 98.5 46 SER B CA 1
ATOM 1693 C C . SER B 1 46 ? -3.785 21.094 -2.518 1 98.5 46 SER B C 1
ATOM 1695 O O . SER B 1 46 ? -4.914 21.469 -2.178 1 98.5 46 SER B O 1
ATOM 1697 N N . THR B 1 47 ? -3.574 20.422 -3.67 1 98.69 47 THR B N 1
ATOM 1698 C CA . THR B 1 47 ? -4.688 20.031 -4.531 1 98.69 47 THR B CA 1
ATOM 1699 C C . THR B 1 47 ? -5.645 19.109 -3.783 1 98.69 47 THR B C 1
ATOM 1701 O O . THR B 1 47 ? -5.215 18.156 -3.117 1 98.69 47 THR B O 1
ATOM 1704 N N . LEU B 1 48 ? -6.902 19.422 -3.818 1 98.88 48 LEU B N 1
ATOM 1705 C CA . LEU B 1 48 ? -7.918 18.578 -3.191 1 98.88 48 LEU B CA 1
ATOM 1706 C C . LEU B 1 48 ? -8.172 17.328 -4.016 1 98.88 48 LEU B C 1
ATOM 1708 O O . LEU B 1 48 ? -8.508 17.422 -5.199 1 98.88 48 LEU B O 1
ATOM 1712 N N . MET B 1 49 ? -7.992 16.156 -3.459 1 98.88 49 MET B N 1
ATOM 1713 C CA . MET B 1 49 ? -8.195 14.867 -4.105 1 98.88 49 MET B CA 1
ATOM 1714 C C . MET B 1 49 ? -8.797 13.859 -3.133 1 98.88 49 MET B C 1
ATOM 1716 O O . MET B 1 49 ? -8.688 14.023 -1.916 1 98.88 49 MET B O 1
ATOM 1720 N N . ASN B 1 50 ? -9.5 12.906 -3.666 1 98.88 50 ASN B N 1
ATOM 1721 C CA . ASN B 1 50 ? -9.82 11.781 -2.797 1 98.88 50 ASN B CA 1
ATOM 1722 C C . ASN B 1 50 ? -8.578 10.969 -2.453 1 98.88 50 ASN B C 1
ATOM 1724 O O . ASN B 1 50 ? -7.496 11.211 -2.994 1 98.88 50 ASN B O 1
ATOM 1728 N N . TRP B 1 51 ? -8.711 10.078 -1.57 1 98.94 51 TRP B N 1
ATOM 1729 C CA . TRP B 1 51 ? -7.551 9.391 -1.007 1 98.94 51 TRP B CA 1
ATOM 1730 C C . TRP B 1 51 ? -6.773 8.656 -2.094 1 98.94 51 TRP B C 1
ATOM 1732 O O . TRP B 1 51 ? -5.547 8.773 -2.17 1 98.94 51 TRP B O 1
ATOM 1742 N N . ALA B 1 52 ? -7.508 7.879 -2.941 1 98.94 52 ALA B N 1
ATOM 1743 C CA . ALA B 1 52 ? -6.863 7.082 -3.982 1 98.94 52 ALA B CA 1
ATOM 1744 C C . ALA B 1 52 ? -6.117 7.973 -4.973 1 98.94 52 ALA B C 1
ATOM 1746 O O . ALA B 1 52 ? -4.977 7.684 -5.34 1 98.94 52 ALA B O 1
ATOM 1747 N N . ASP B 1 53 ? -6.723 9.023 -5.398 1 98.88 53 ASP B N 1
ATOM 1748 C CA . ASP B 1 53 ? -6.086 9.938 -6.34 1 98.88 53 ASP B CA 1
ATOM 1749 C C . ASP B 1 53 ? -4.871 10.609 -5.707 1 98.88 53 ASP B C 1
ATOM 1751 O O . ASP B 1 53 ? -3.869 10.859 -6.387 1 98.88 53 ASP B O 1
ATOM 1755 N N . ALA B 1 54 ? -5.004 10.969 -4.461 1 98.94 54 ALA B N 1
ATOM 1756 C CA . ALA B 1 54 ? -3.861 11.539 -3.75 1 98.94 54 ALA B CA 1
ATOM 1757 C C . ALA B 1 54 ? -2.689 10.562 -3.717 1 98.94 54 ALA B C 1
ATOM 1759 O O . ALA B 1 54 ? -1.545 10.945 -3.963 1 98.94 54 ALA B O 1
ATOM 1760 N N . GLU B 1 55 ? -2.984 9.312 -3.379 1 98.94 55 GLU B N 1
ATOM 1761 C CA . GLU B 1 55 ? -1.937 8.289 -3.393 1 98.94 55 GLU B CA 1
ATOM 1762 C C . GLU B 1 55 ? -1.299 8.18 -4.773 1 98.94 55 GLU B C 1
ATOM 1764 O O . GLU B 1 55 ? -0.073 8.125 -4.895 1 98.94 55 GLU B O 1
ATOM 1769 N N . LEU B 1 56 ? -2.09 8.102 -5.797 1 98.75 56 LEU B N 1
ATOM 1770 C CA . LEU B 1 56 ? -1.563 7.945 -7.148 1 98.75 56 LEU B CA 1
ATOM 1771 C C . LEU B 1 56 ? -0.722 9.156 -7.547 1 98.75 56 LEU B C 1
ATOM 1773 O O . LEU B 1 56 ? 0.265 9.016 -8.273 1 98.75 56 LEU B O 1
ATOM 1777 N N . TYR B 1 57 ? -1.156 10.328 -7.141 1 98.81 57 TYR B N 1
ATOM 1778 C CA . TYR B 1 57 ? -0.319 11.5 -7.371 1 98.81 57 TYR B CA 1
ATOM 1779 C C . TYR B 1 57 ? 1.046 11.336 -6.715 1 98.81 57 TYR B C 1
ATOM 1781 O O . TYR B 1 57 ? 2.078 11.562 -7.352 1 98.81 57 TYR B O 1
ATOM 1789 N N . CYS B 1 58 ? 1.054 10.984 -5.418 1 98.62 58 CYS B N 1
ATOM 1790 C CA . CYS B 1 58 ? 2.32 10.797 -4.719 1 98.62 58 CYS B CA 1
ATOM 1791 C C . CYS B 1 58 ? 3.18 9.75 -5.414 1 98.62 58 CYS B C 1
ATOM 1793 O O . CYS B 1 58 ? 4.391 9.922 -5.555 1 98.62 58 CYS B O 1
ATOM 1795 N N . VAL B 1 59 ? 2.541 8.68 -5.855 1 97.94 59 VAL B N 1
ATOM 1796 C CA . VAL B 1 59 ? 3.256 7.625 -6.562 1 97.94 59 VAL B CA 1
ATOM 1797 C C . VAL B 1 59 ? 3.893 8.188 -7.828 1 97.94 59 VAL B C 1
ATOM 1799 O O . VAL B 1 59 ? 5.027 7.844 -8.172 1 97.94 59 VAL B O 1
ATOM 1802 N N . SER B 1 60 ? 3.193 9.055 -8.516 1 97.31 60 SER B N 1
ATOM 1803 C CA . SER B 1 60 ? 3.721 9.672 -9.727 1 97.31 60 SER B CA 1
ATOM 1804 C C . SER B 1 60 ? 4.941 10.531 -9.422 1 97.31 60 SER B C 1
ATOM 1806 O O . SER B 1 60 ? 5.73 10.836 -10.32 1 97.31 60 SER B O 1
ATOM 1808 N N . GLU B 1 61 ? 5.098 10.93 -8.18 1 96.44 61 GLU B N 1
ATOM 1809 C CA . GLU B 1 61 ? 6.25 11.703 -7.727 1 96.44 61 GLU B CA 1
ATOM 1810 C C . GLU B 1 61 ? 7.301 10.805 -7.086 1 96.44 61 GLU B C 1
ATOM 1812 O O . GLU B 1 61 ? 8.156 11.281 -6.336 1 96.44 61 GLU B O 1
ATOM 1817 N N . LYS B 1 62 ? 7.168 9.477 -7.305 1 94.5 62 LYS B N 1
ATOM 1818 C CA . LYS B 1 62 ? 8.078 8.484 -6.738 1 94.5 62 LYS B CA 1
ATOM 1819 C C . LYS B 1 62 ? 8.016 8.492 -5.215 1 94.5 62 LYS B C 1
ATOM 1821 O O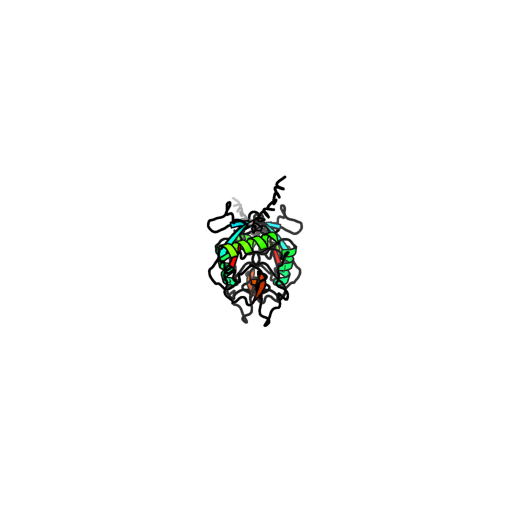 . LYS B 1 62 ? 9.055 8.414 -4.551 1 94.5 62 LYS B O 1
ATOM 1826 N N . ALA B 1 63 ? 6.902 8.664 -4.711 1 97.06 63 ALA B N 1
ATOM 1827 C CA . ALA B 1 63 ? 6.59 8.727 -3.287 1 97.06 63 ALA B CA 1
ATOM 1828 C C . ALA B 1 63 ? 5.258 8.039 -2.986 1 97.06 63 ALA B C 1
ATOM 1830 O O . ALA B 1 63 ? 4.723 7.312 -3.828 1 97.06 63 ALA B O 1
ATOM 1831 N N . ASN B 1 64 ? 4.789 8.141 -1.786 1 98.31 64 ASN B N 1
ATOM 1832 C CA . ASN B 1 64 ? 3.471 7.719 -1.321 1 98.31 64 ASN B CA 1
ATOM 1833 C C . ASN B 1 64 ? 2.867 8.734 -0.354 1 98.31 64 ASN B C 1
ATOM 1835 O O . ASN B 1 64 ? 3.557 9.641 0.108 1 98.31 64 ASN B O 1
ATOM 1839 N N . LEU B 1 65 ? 1.549 8.578 -0.206 1 98.88 65 LEU B N 1
ATOM 1840 C CA . LEU B 1 65 ? 1.034 9.258 0.979 1 98.88 65 LEU B CA 1
ATOM 1841 C C . LEU B 1 65 ? 1.842 8.875 2.217 1 98.88 65 LEU B C 1
ATOM 1843 O O . LEU B 1 65 ? 2.217 7.711 2.387 1 98.88 65 LEU B O 1
ATOM 1847 N N . VAL B 1 66 ? 2.086 9.812 3.07 1 98.69 66 VAL B N 1
ATOM 1848 C CA . VAL B 1 66 ? 3.072 9.672 4.137 1 98.69 66 VAL B CA 1
ATOM 1849 C C . VAL B 1 66 ? 2.613 8.609 5.133 1 98.69 66 VAL B C 1
ATOM 1851 O O . VAL B 1 66 ? 1.439 8.57 5.508 1 98.69 66 VAL B O 1
ATOM 1854 N N . SER B 1 67 ? 3.5 7.719 5.438 1 98.38 67 SER B N 1
ATOM 1855 C CA . SER B 1 67 ? 3.391 6.914 6.648 1 98.38 67 SER B CA 1
ATOM 1856 C C . SER B 1 67 ? 4.148 7.555 7.809 1 98.38 67 SER B C 1
ATOM 1858 O O . SER B 1 67 ? 5.172 8.211 7.602 1 98.38 67 SER B O 1
ATOM 1860 N N . ILE B 1 68 ? 3.652 7.441 8.977 1 98.38 68 ILE B N 1
ATOM 1861 C CA . ILE B 1 68 ? 4.223 8.094 10.156 1 98.38 68 ILE B CA 1
ATOM 1862 C C . ILE B 1 68 ? 4.578 7.043 11.203 1 98.38 68 ILE B C 1
ATOM 1864 O O . ILE B 1 68 ? 3.746 6.207 11.562 1 98.38 68 ILE B O 1
ATOM 1868 N N . HIS B 1 69 ? 5.781 7.145 11.75 1 97.69 69 HIS B N 1
ATOM 1869 C CA . HIS B 1 69 ? 6.285 6.023 12.531 1 97.69 69 HIS B CA 1
ATOM 1870 C C . HIS B 1 69 ? 6.805 6.492 13.891 1 97.69 69 HIS B C 1
ATOM 1872 O O . HIS B 1 69 ? 7.402 5.707 14.633 1 97.69 69 HIS B O 1
ATOM 1878 N N . SER B 1 70 ? 6.648 7.766 14.219 1 97.62 70 SER B N 1
ATOM 1879 C CA . SER B 1 70 ? 7.043 8.289 15.523 1 97.62 70 SER B CA 1
ATOM 1880 C C . SER B 1 70 ? 6.367 9.625 15.812 1 97.62 70 SER B C 1
ATOM 1882 O O . SER B 1 70 ? 5.816 10.258 14.906 1 97.62 70 SER B O 1
ATOM 1884 N N . GLN B 1 71 ? 6.445 9.992 17.109 1 97.94 71 GLN B N 1
ATOM 1885 C CA . GLN B 1 71 ? 5.91 11.289 17.516 1 97.94 71 GLN B CA 1
ATOM 1886 C C . GLN B 1 71 ? 6.676 12.43 16.844 1 97.94 71 GLN B C 1
ATOM 1888 O O . GLN B 1 71 ? 6.082 13.43 16.453 1 97.94 71 GLN B O 1
ATOM 1893 N N . GLU B 1 72 ? 8 12.297 16.734 1 97.31 72 GLU B N 1
ATOM 1894 C CA . GLU B 1 72 ? 8.828 13.32 16.078 1 97.31 72 GLU B CA 1
ATOM 1895 C C . GLU B 1 72 ? 8.43 13.5 14.617 1 97.31 72 GLU B C 1
ATOM 1897 O O . GLU B 1 72 ? 8.352 14.633 14.133 1 97.31 72 GLU B O 1
ATOM 1902 N N . GLU B 1 73 ? 8.211 12.383 13.945 1 97.06 73 GLU B N 1
ATOM 1903 C CA . GLU B 1 73 ? 7.789 12.445 12.547 1 97.06 73 GLU B CA 1
ATOM 1904 C C . GLU B 1 73 ? 6.41 13.094 12.414 1 97.06 73 GLU B C 1
ATOM 1906 O O . GLU B 1 73 ? 6.18 13.891 11.508 1 97.06 73 GLU B O 1
ATOM 1911 N N . GLN B 1 74 ? 5.484 12.734 13.328 1 98.12 74 GLN B N 1
ATOM 1912 C CA . GLN B 1 74 ? 4.164 13.359 13.367 1 98.12 74 GLN B CA 1
ATOM 1913 C C . GLN B 1 74 ? 4.27 14.875 13.523 1 98.12 74 GLN B C 1
ATOM 1915 O O . GLN B 1 74 ? 3.572 15.625 12.836 1 98.12 74 GLN B O 1
ATOM 1920 N N . ASN B 1 75 ? 5.133 15.336 14.414 1 97.19 75 ASN B N 1
ATOM 1921 C CA . ASN B 1 75 ? 5.344 16.766 14.633 1 97.19 75 ASN B CA 1
ATOM 1922 C C . ASN B 1 75 ? 5.887 17.438 13.375 1 97.19 75 ASN B C 1
ATOM 1924 O O . ASN B 1 75 ? 5.473 18.562 13.047 1 97.19 75 ASN B O 1
ATOM 1928 N N . PHE B 1 76 ? 6.816 16.781 12.734 1 97.75 76 PHE B N 1
ATOM 1929 C CA . PHE B 1 76 ? 7.371 17.328 11.508 1 97.75 76 PHE B CA 1
ATOM 1930 C C . PHE B 1 76 ? 6.285 17.516 10.453 1 97.75 76 PHE B C 1
ATOM 1932 O O . PHE B 1 76 ? 6.203 18.562 9.812 1 97.75 76 PHE B O 1
ATOM 1939 N N . VAL B 1 77 ? 5.434 16.406 10.25 1 98.12 77 VAL B N 1
ATOM 1940 C CA . VAL B 1 77 ? 4.359 16.453 9.266 1 98.12 77 VAL B CA 1
ATOM 1941 C C . VAL B 1 77 ? 3.412 17.609 9.578 1 98.12 77 VAL B C 1
ATOM 1943 O O . VAL B 1 77 ? 3 18.344 8.688 1 98.12 77 VAL B O 1
ATOM 1946 N N . LYS B 1 78 ? 3.074 17.844 10.836 1 97.19 78 LYS B N 1
ATOM 1947 C CA . LYS B 1 78 ? 2.215 18.938 11.242 1 97.19 78 LYS B CA 1
ATOM 1948 C C . LYS B 1 78 ? 2.855 20.297 10.914 1 97.19 78 LYS B C 1
ATOM 1950 O O . LYS B 1 78 ? 2.18 21.203 10.43 1 97.19 78 LYS B O 1
ATOM 1955 N N . SER B 1 79 ? 4.156 20.406 11.219 1 96.12 79 SER B N 1
ATOM 1956 C CA . SER B 1 79 ? 4.871 21.641 10.914 1 96.12 79 SER B CA 1
ATOM 1957 C C . SER B 1 79 ? 4.883 21.922 9.414 1 96.12 79 SER B C 1
ATOM 1959 O O . SER B 1 79 ? 4.73 23.062 8.984 1 96.12 79 SER B O 1
ATOM 1961 N N . LEU B 1 80 ? 5.086 20.875 8.648 1 97.38 80 LEU B N 1
ATOM 1962 C CA . LEU B 1 80 ? 5.062 21 7.199 1 97.38 80 LEU B CA 1
ATOM 1963 C C . LEU B 1 80 ? 3.713 21.516 6.719 1 97.38 80 LEU B C 1
ATOM 1965 O O . LEU B 1 80 ? 3.652 22.438 5.906 1 97.38 80 LEU B O 1
ATOM 1969 N N . ILE B 1 81 ? 2.621 20.922 7.199 1 97.62 81 ILE B N 1
ATOM 1970 C CA . ILE B 1 81 ? 1.279 21.344 6.812 1 97.62 81 ILE B CA 1
ATOM 1971 C C . ILE B 1 81 ? 1.071 22.812 7.188 1 97.62 81 ILE B C 1
ATOM 1973 O O . ILE B 1 81 ? 0.615 23.609 6.367 1 97.62 81 ILE B O 1
ATOM 1977 N N . ASN B 1 82 ? 1.417 23.156 8.422 1 95.81 82 ASN B N 1
ATOM 1978 C CA . ASN B 1 82 ? 1.235 24.516 8.922 1 95.81 82 ASN B CA 1
ATOM 1979 C C . ASN B 1 82 ? 1.968 25.531 8.055 1 95.81 82 ASN B C 1
ATOM 1981 O O . ASN B 1 82 ? 1.482 26.641 7.859 1 95.81 82 ASN B O 1
ATOM 1985 N N . ASN B 1 83 ? 3.123 25.141 7.559 1 94.88 83 ASN B N 1
ATOM 1986 C CA . ASN B 1 83 ? 3.932 26.031 6.738 1 94.88 83 ASN B CA 1
ATOM 1987 C C . ASN B 1 83 ? 3.213 26.406 5.445 1 94.88 83 ASN B C 1
ATOM 1989 O O . ASN B 1 83 ? 3.383 27.516 4.938 1 94.88 83 ASN B O 1
ATOM 1993 N N . PHE B 1 84 ? 2.434 25.531 4.875 1 95.69 84 PHE B N 1
ATOM 1994 C CA . PHE B 1 84 ? 1.825 25.75 3.568 1 95.69 84 PHE B CA 1
ATOM 1995 C C . PHE B 1 84 ? 0.338 26.047 3.709 1 95.69 84 PHE B C 1
ATOM 1997 O O . PHE B 1 84 ? -0.275 26.625 2.801 1 95.69 84 PHE B O 1
ATOM 2004 N N . ASP B 1 85 ? -0.217 25.594 4.754 1 95.31 85 ASP B N 1
ATOM 2005 C CA . ASP B 1 85 ? -1.62 25.812 5.082 1 95.31 85 ASP B CA 1
ATOM 2006 C C . ASP B 1 85 ? -1.777 26.281 6.527 1 95.31 85 ASP B C 1
ATOM 2008 O O . ASP B 1 85 ? -1.952 25.453 7.43 1 95.31 85 ASP B O 1
ATOM 2012 N N . HIS B 1 86 ? -1.901 27.531 6.719 1 93 86 HIS B N 1
ATOM 2013 C CA . HIS B 1 86 ? -1.922 28.125 8.055 1 93 86 HIS B CA 1
ATOM 2014 C C . HIS B 1 86 ? -3.203 27.766 8.797 1 93 86 HIS B C 1
ATOM 2016 O O . HIS B 1 86 ? -3.24 27.781 10.031 1 93 86 HIS B O 1
ATOM 2022 N N . ALA B 1 87 ? -4.184 27.422 8 1 92.75 87 ALA B N 1
ATOM 2023 C CA . ALA B 1 87 ? -5.441 27.016 8.625 1 92.75 87 ALA B CA 1
ATOM 2024 C C . ALA B 1 87 ? -5.359 25.594 9.156 1 92.75 87 ALA B C 1
ATOM 2026 O O . ALA B 1 87 ? -6.219 25.156 9.922 1 92.75 87 ALA B O 1
ATOM 2027 N N . GLU B 1 88 ? -4.289 24.844 8.742 1 93.06 88 GLU B N 1
ATOM 2028 C CA . GLU B 1 88 ? -4.039 23.469 9.188 1 93.06 88 GLU B CA 1
ATOM 2029 C C . GLU B 1 88 ? -5.266 22.594 8.969 1 93.06 88 GLU B C 1
ATOM 2031 O O . GLU B 1 88 ? -5.711 21.906 9.891 1 93.06 88 GLU B O 1
ATOM 2036 N N . GLY B 1 89 ? -5.789 22.625 7.789 1 96.31 89 GLY B N 1
ATOM 2037 C CA . GLY B 1 89 ? -6.961 21.844 7.438 1 96.31 89 GLY B CA 1
ATOM 2038 C C . GLY B 1 89 ? -6.695 20.344 7.395 1 96.31 89 GLY B C 1
ATOM 2039 O O . GLY B 1 89 ? -5.539 19.922 7.426 1 96.31 89 GLY B O 1
ATOM 2040 N N . ARG B 1 90 ? -7.754 19.562 7.406 1 98.44 90 ARG B N 1
ATOM 2041 C CA . ARG B 1 90 ? -7.66 18.125 7.25 1 98.44 90 ARG B CA 1
ATOM 2042 C C . ARG B 1 90 ? -6.793 17.75 6.051 1 98.44 90 ARG B C 1
ATOM 2044 O O . ARG B 1 90 ? -6.941 18.328 4.973 1 98.44 90 ARG B O 1
ATOM 2051 N N . THR B 1 91 ? -5.848 16.812 6.254 1 98.94 91 THR B N 1
ATOM 2052 C CA . THR B 1 91 ? -4.844 16.453 5.262 1 98.94 91 THR B CA 1
ATOM 2053 C C . THR B 1 91 ? -4.664 14.938 5.207 1 98.94 91 THR B C 1
ATOM 2055 O O . THR B 1 91 ? -4.398 14.297 6.23 1 98.94 91 THR B O 1
ATOM 2058 N N . TRP B 1 92 ? -4.781 14.367 3.947 1 98.94 92 TRP B N 1
ATOM 2059 C CA . TRP B 1 92 ? -4.648 12.922 3.791 1 98.94 92 TRP B CA 1
ATOM 2060 C C . TRP B 1 92 ? -3.262 12.453 4.219 1 98.94 92 TRP B C 1
ATOM 2062 O O . TRP B 1 92 ? -2.256 13.094 3.896 1 98.94 92 TRP B O 1
ATOM 2072 N N . ILE B 1 93 ? -3.215 11.336 4.926 1 98.94 93 ILE B N 1
ATOM 2073 C CA . ILE B 1 93 ? -2.012 10.531 5.109 1 98.94 93 ILE B CA 1
ATOM 2074 C C . ILE B 1 93 ? -2.24 9.125 4.559 1 98.94 93 ILE B C 1
ATOM 2076 O O . ILE B 1 93 ? -3.324 8.82 4.062 1 98.94 93 ILE B O 1
ATOM 2080 N N . GLY B 1 94 ? -1.307 8.273 4.609 1 98.94 94 GLY B N 1
ATOM 2081 C CA . GLY B 1 94 ? -1.317 7.062 3.799 1 98.94 94 GLY B CA 1
ATOM 2082 C C . GLY B 1 94 ? -2.023 5.898 4.469 1 98.94 94 GLY B C 1
ATOM 2083 O O . GLY B 1 94 ? -1.989 4.773 3.967 1 98.94 94 GLY B O 1
ATOM 2084 N N . LEU B 1 95 ? -2.732 6.07 5.551 1 98.94 95 LEU B N 1
ATOM 2085 C CA . LEU B 1 95 ? -3.316 4.988 6.336 1 98.94 95 LEU B CA 1
ATOM 2086 C C . LEU B 1 95 ? -4.738 4.691 5.875 1 98.94 95 LEU B C 1
ATOM 2088 O O . LEU B 1 95 ? -5.527 5.609 5.641 1 98.94 95 LEU B O 1
ATOM 2092 N N . SER B 1 96 ? -5.059 3.404 5.68 1 98.88 96 SER B N 1
ATOM 2093 C CA . SER B 1 96 ? -6.387 2.977 5.262 1 98.88 96 SER B CA 1
ATOM 2094 C C . SER B 1 96 ? -6.688 1.559 5.738 1 98.88 96 SER B C 1
ATOM 2096 O O . SER B 1 96 ? -5.777 0.734 5.859 1 98.88 96 SER B O 1
ATOM 2098 N N . ASP B 1 97 ? -7.93 1.267 6.047 1 98.75 97 ASP B N 1
ATOM 2099 C CA . ASP B 1 97 ? -8.344 -0.105 6.328 1 98.75 97 ASP B CA 1
ATOM 2100 C C . ASP B 1 97 ? -9.383 -0.583 5.316 1 98.75 97 ASP B C 1
ATOM 2102 O O . ASP B 1 97 ? -10.242 -1.407 5.637 1 98.75 97 ASP B O 1
ATOM 2106 N N . LYS B 1 98 ? -9.289 -0.003 4.129 1 98.31 98 LYS B N 1
ATOM 2107 C CA . LYS B 1 98 ? -10.25 -0.314 3.068 1 98.31 98 LYS B CA 1
ATOM 2108 C C . LYS B 1 98 ? -10.18 -1.787 2.678 1 98.31 98 LYS B C 1
ATOM 2110 O O . LYS B 1 98 ? -11.188 -2.385 2.303 1 98.31 98 LYS B O 1
ATOM 2115 N N . GLN B 1 99 ? -9 -2.412 2.758 1 98.12 99 GLN B N 1
ATOM 2116 C CA . GLN B 1 99 ? -8.797 -3.797 2.344 1 98.12 99 GLN B CA 1
ATOM 2117 C C . GLN B 1 99 ? -9.539 -4.762 3.266 1 98.12 99 GLN B C 1
ATOM 2119 O O . GLN B 1 99 ? -10.109 -5.754 2.807 1 98.12 99 GLN B O 1
ATOM 2124 N N . LYS B 1 100 ? -9.492 -4.473 4.512 1 97.56 100 LYS B N 1
ATOM 2125 C CA . LYS B 1 100 ? -10.18 -5.211 5.57 1 97.56 100 LYS B CA 1
ATOM 2126 C C . LYS B 1 100 ? -10.469 -4.312 6.766 1 97.56 100 LYS B C 1
ATOM 2128 O O . LYS B 1 100 ? -9.547 -3.824 7.422 1 97.56 100 LYS B O 1
ATOM 2133 N N . GLU B 1 101 ? -11.766 -4.184 7.039 1 97.69 101 GLU B N 1
ATOM 2134 C CA . GLU B 1 101 ? -12.188 -3.277 8.102 1 97.69 101 GLU B CA 1
ATOM 2135 C C . GLU B 1 101 ? -11.43 -3.555 9.398 1 97.69 101 GLU B C 1
ATOM 2137 O O . GLU B 1 101 ? -11.273 -4.711 9.797 1 97.69 101 GLU B O 1
ATOM 2142 N N . GLU B 1 102 ? -10.922 -2.439 10.062 1 97 102 GLU B N 1
ATOM 2143 C CA . GLU B 1 102 ? -10.227 -2.436 11.344 1 97 102 GLU B CA 1
ATOM 2144 C C . GLU B 1 102 ? -8.805 -2.963 11.195 1 97 102 GLU B C 1
ATOM 2146 O O . GLU B 1 102 ? -8.062 -3.037 12.18 1 97 102 GLU B O 1
ATOM 2151 N N . THR B 1 103 ? -8.43 -3.373 9.992 1 98.06 103 THR B N 1
ATOM 2152 C CA . THR B 1 103 ? -7.055 -3.754 9.68 1 98.06 103 THR B CA 1
ATOM 2153 C C . THR B 1 103 ? -6.355 -2.652 8.891 1 98.06 103 THR B C 1
ATOM 2155 O O . THR B 1 103 ? -6.484 -2.578 7.664 1 98.06 103 THR B O 1
ATOM 2158 N N . TRP B 1 104 ? -5.621 -1.877 9.617 1 98.69 104 TRP B N 1
ATOM 2159 C CA . TRP B 1 104 ? -5.047 -0.664 9.047 1 98.69 104 TRP B CA 1
ATOM 2160 C C . TRP B 1 104 ? -3.734 -0.966 8.336 1 98.69 104 TRP B C 1
ATOM 2162 O O . TRP B 1 104 ? -2.912 -1.738 8.836 1 98.69 104 TRP B O 1
ATOM 2172 N N . MET B 1 105 ? -3.559 -0.398 7.164 1 98.75 105 MET B N 1
ATOM 2173 C CA . MET B 1 105 ? -2.355 -0.571 6.359 1 98.75 105 MET B CA 1
ATOM 2174 C C . MET B 1 105 ? -1.866 0.768 5.816 1 98.75 105 MET B C 1
ATOM 2176 O O . MET B 1 105 ? -2.67 1.604 5.398 1 98.75 105 MET B O 1
ATOM 2180 N N . TRP B 1 106 ? -0.554 0.945 5.871 1 98.56 106 TRP B N 1
ATOM 2181 C CA . TRP B 1 106 ? 0.038 2.082 5.172 1 98.56 106 TRP B CA 1
ATOM 2182 C C . TRP B 1 106 ? 0.089 1.83 3.668 1 98.56 106 TRP B C 1
ATOM 2184 O O . TRP B 1 106 ? 0.408 0.723 3.227 1 98.56 106 TRP B O 1
ATOM 2194 N N . SER B 1 107 ? -0.109 2.879 2.865 1 98.19 107 SER B N 1
ATOM 2195 C CA . SER B 1 107 ? -0.103 2.754 1.412 1 98.19 107 SER B CA 1
ATOM 2196 C C . SER B 1 107 ? 1.305 2.496 0.885 1 98.19 107 SER B C 1
ATOM 2198 O O . SER B 1 107 ? 1.476 2.041 -0.248 1 98.19 107 SER B O 1
ATOM 2200 N N . ASP B 1 108 ? 2.334 2.828 1.677 1 97.25 108 ASP B N 1
ATOM 2201 C CA . ASP B 1 108 ? 3.701 2.592 1.224 1 97.25 108 ASP B CA 1
ATOM 2202 C C . ASP B 1 108 ? 4.176 1.193 1.609 1 97.25 108 ASP B C 1
ATOM 2204 O O . ASP B 1 108 ? 5.336 0.84 1.386 1 97.25 108 ASP B O 1
ATOM 2208 N N . GLY B 1 109 ? 3.295 0.397 2.264 1 96.94 109 GLY B N 1
ATOM 2209 C CA . GLY B 1 109 ? 3.578 -1.003 2.533 1 96.94 109 GLY B CA 1
ATOM 2210 C C . GLY B 1 109 ? 4.293 -1.224 3.852 1 96.94 109 GLY B C 1
ATOM 2211 O O . GLY B 1 109 ? 4.57 -2.363 4.234 1 96.94 109 GLY B O 1
ATOM 2212 N N . CYS B 1 110 ? 4.617 -0.21 4.57 1 97.06 110 CYS B N 1
ATOM 2213 C CA . CYS B 1 110 ? 5.301 -0.354 5.852 1 97.06 110 CYS B CA 1
ATOM 2214 C C . CYS B 1 110 ? 4.34 -0.828 6.934 1 97.06 110 CYS B C 1
ATOM 2216 O O . CYS B 1 110 ? 3.121 -0.722 6.777 1 97.06 110 CYS B O 1
ATOM 2218 N N . ALA B 1 111 ? 4.895 -1.369 7.996 1 96.81 111 ALA B N 1
ATOM 2219 C CA . ALA B 1 111 ? 4.09 -1.8 9.133 1 96.81 111 ALA B CA 1
ATOM 2220 C C . ALA B 1 111 ? 3.512 -0.601 9.883 1 96.81 111 ALA B C 1
ATOM 2222 O O . ALA B 1 111 ? 4.141 0.458 9.945 1 96.81 111 ALA B O 1
ATOM 2223 N N . VAL B 1 112 ? 2.32 -0.76 10.43 1 98.25 112 VAL B N 1
ATOM 2224 C CA . VAL B 1 112 ? 1.739 0.247 11.312 1 98.25 112 VAL B CA 1
ATOM 2225 C C . VAL B 1 112 ? 2.273 0.062 12.727 1 98.25 112 VAL B C 1
ATOM 2227 O O . VAL B 1 112 ? 1.843 -0.844 13.445 1 98.25 112 VAL B O 1
ATOM 2230 N N . ASP B 1 113 ? 3.236 0.945 13.094 1 97.62 113 ASP B N 1
ATOM 2231 C CA . ASP B 1 113 ? 3.912 0.782 14.375 1 97.62 113 ASP B CA 1
ATOM 2232 C C . ASP B 1 113 ? 3.746 2.025 15.25 1 97.62 113 ASP B C 1
ATOM 2234 O O . ASP B 1 113 ? 4.336 2.115 16.328 1 97.62 113 ASP B O 1
ATOM 2238 N N . PHE B 1 114 ? 3.084 2.984 14.781 1 98.25 114 PHE B N 1
A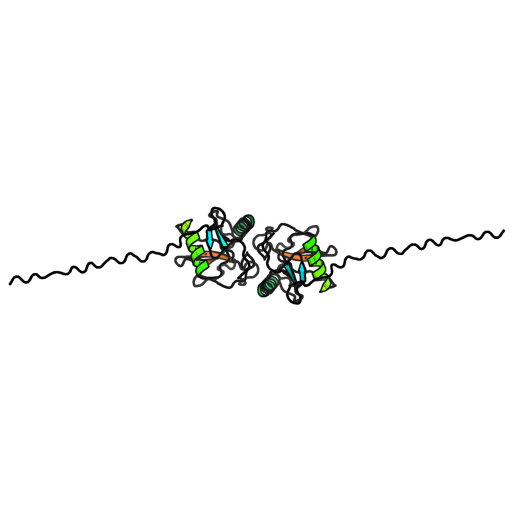TOM 2239 C CA . PHE B 1 114 ? 2.74 4.234 15.453 1 98.25 114 PHE B CA 1
ATOM 2240 C C . PHE B 1 114 ? 1.366 4.723 15.016 1 98.25 114 PHE B C 1
ATOM 2242 O O . PHE B 1 114 ? 1.024 4.652 13.836 1 98.25 114 PHE B O 1
ATOM 2249 N N . VAL B 1 115 ? 0.562 5.145 15.953 1 98.62 115 VAL B N 1
ATOM 2250 C CA . VAL B 1 115 ? -0.725 5.754 15.633 1 98.62 115 VAL B CA 1
ATOM 2251 C C . VAL B 1 115 ? -0.927 7.01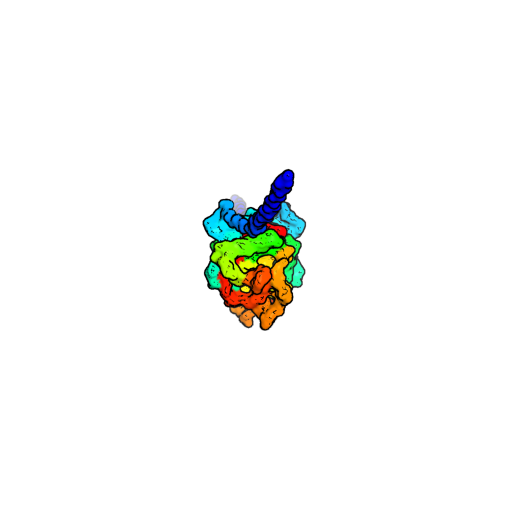2 16.469 1 98.62 115 VAL B C 1
ATOM 2253 O O . VAL B 1 115 ? -0.323 7.16 17.531 1 98.62 115 VAL B O 1
ATOM 2256 N N . PHE B 1 116 ? -1.704 7.957 15.977 1 98.69 116 PHE B N 1
ATOM 2257 C CA . PHE B 1 116 ? -1.941 9.234 16.641 1 98.69 116 PHE B CA 1
ATOM 2258 C C . PHE B 1 116 ? -3.404 9.641 16.531 1 98.69 116 PHE B C 1
ATOM 2260 O O . PHE B 1 116 ? -3.709 10.75 16.078 1 98.69 116 PHE B O 1
ATOM 2267 N N . TRP B 1 117 ? -4.254 8.781 16.938 1 98.75 117 TRP B N 1
ATOM 2268 C CA . TRP B 1 117 ? -5.695 8.914 16.781 1 98.75 117 TRP B CA 1
ATOM 2269 C C . TRP B 1 117 ? -6.246 10.016 17.688 1 98.75 117 TRP B C 1
ATOM 2271 O O . TRP B 1 117 ? -5.816 10.156 18.828 1 98.75 117 TRP B O 1
ATOM 2281 N N . TYR B 1 118 ? -7.184 10.711 17.203 1 98.38 118 TYR B N 1
ATOM 2282 C CA . TYR B 1 118 ? -8.023 11.547 18.047 1 98.38 118 TYR B CA 1
ATOM 2283 C C . TYR B 1 118 ? -8.836 10.688 19.016 1 98.38 118 TYR B C 1
ATOM 2285 O O . TYR B 1 118 ? -9.227 9.562 18.688 1 98.38 118 TYR B O 1
ATOM 2293 N N . SER B 1 119 ? -9.07 11.266 20.188 1 97.06 119 SER B N 1
ATOM 2294 C CA . SER B 1 119 ? -9.859 10.523 21.172 1 97.06 119 SER B CA 1
ATOM 2295 C C . SER B 1 119 ? -11.195 10.078 20.578 1 97.06 119 SER B C 1
ATOM 2297 O O . SER B 1 119 ? -11.922 10.883 20 1 97.06 119 SER B O 1
ATOM 2299 N N . GLY B 1 120 ? -11.477 8.773 20.688 1 97.44 120 GLY B N 1
ATOM 2300 C CA . GLY B 1 120 ? -12.727 8.234 20.172 1 97.44 120 GLY B CA 1
ATOM 2301 C C . GLY B 1 120 ? -12.609 7.742 18.734 1 97.44 120 GLY B C 1
ATOM 2302 O O . GLY B 1 120 ? -13.547 7.156 18.203 1 97.44 120 GLY B O 1
ATOM 2303 N N . GLU B 1 121 ? -11.461 8.016 18.156 1 97.94 121 GLU B N 1
ATOM 2304 C CA . GLU B 1 121 ? -11.195 7.547 16.797 1 97.94 121 GLU B CA 1
ATOM 2305 C C . GLU B 1 121 ? -10.211 6.379 16.812 1 97.94 121 GLU B C 1
ATOM 2307 O O . GLU B 1 121 ? -9.461 6.195 17.766 1 97.94 121 GLU B O 1
ATOM 2312 N N . PRO B 1 122 ? -10.141 5.625 15.695 1 98.38 122 PRO B N 1
ATOM 2313 C CA . PRO B 1 122 ? -11.102 5.594 14.594 1 98.38 122 PRO B CA 1
ATOM 2314 C C . PRO B 1 122 ? -12.461 5.035 15.008 1 98.38 122 PRO B C 1
ATOM 2316 O O . PRO B 1 122 ? -12.523 4.074 15.781 1 98.38 122 PRO B O 1
ATOM 2319 N N . ASN B 1 123 ? -13.617 5.531 14.516 1 98.25 123 ASN B N 1
ATOM 2320 C CA . ASN B 1 123 ? -14.938 5.109 14.984 1 98.25 123 ASN B CA 1
ATOM 2321 C C . ASN B 1 123 ? -15.805 4.598 13.836 1 98.25 123 ASN B C 1
ATOM 2323 O O . ASN B 1 123 ? -16.922 4.125 14.062 1 98.25 123 ASN B O 1
ATOM 2327 N N . ASN B 1 124 ? -15.312 4.668 12.602 1 98.44 124 ASN B N 1
ATOM 2328 C CA . ASN B 1 124 ? -16.016 4.148 11.438 1 98.44 124 ASN B CA 1
ATOM 2329 C C . ASN B 1 124 ? -17.469 4.629 11.406 1 98.44 124 ASN B C 1
ATOM 2331 O O . ASN B 1 124 ? -18.375 3.85 11.125 1 98.44 124 ASN B O 1
ATOM 2335 N N . ILE B 1 125 ? -17.734 5.84 11.727 1 96.94 125 ILE B N 1
ATOM 2336 C CA . ILE B 1 125 ? -19.078 6.379 11.703 1 96.94 125 ILE B CA 1
ATOM 2337 C C . ILE B 1 125 ? -19.719 6.137 10.336 1 96.94 125 ILE B C 1
ATOM 2339 O O . ILE B 1 125 ? -19.078 6.379 9.305 1 96.94 125 ILE B O 1
ATOM 2343 N N . GLY B 1 126 ? -20.953 5.57 10.375 1 96.88 126 GLY B N 1
ATOM 2344 C CA . GLY B 1 126 ? -21.641 5.277 9.133 1 96.88 126 GLY B CA 1
ATOM 2345 C C . GLY B 1 126 ? -21.156 4.008 8.461 1 96.88 126 GLY B C 1
ATOM 2346 O O . GLY B 1 126 ? -21.703 3.588 7.438 1 96.88 126 GLY B O 1
ATOM 2347 N N . GLY B 1 127 ? -20.156 3.395 8.953 1 97.31 127 GLY B N 1
ATOM 2348 C CA . GLY B 1 127 ? -19.688 2.1 8.484 1 97.31 127 GLY B CA 1
ATOM 2349 C C . GLY B 1 127 ? -18.844 2.191 7.234 1 97.31 127 GLY B C 1
ATOM 2350 O O . GLY B 1 127 ? -18.578 1.181 6.582 1 97.31 127 GLY B O 1
ATOM 2351 N N . ASN B 1 128 ? -18.422 3.395 6.832 1 97.56 128 ASN B N 1
ATOM 2352 C CA . ASN B 1 128 ? -17.703 3.543 5.574 1 97.56 128 ASN B CA 1
ATOM 2353 C C . ASN B 1 128 ? -16.531 4.512 5.715 1 97.56 128 ASN B C 1
ATOM 2355 O O . ASN B 1 128 ? -16.156 5.184 4.75 1 97.56 128 ASN B O 1
ATOM 2359 N N . GLU B 1 129 ? -16 4.727 6.891 1 98.69 129 GLU B N 1
ATOM 2360 C CA . GLU B 1 129 ? -14.789 5.508 7.102 1 98.69 129 GLU B CA 1
ATOM 2361 C C . GLU B 1 129 ? -13.547 4.621 7.062 1 98.69 129 GLU B C 1
ATOM 2363 O O . GLU B 1 129 ? -13.234 3.932 8.039 1 98.69 129 GLU B O 1
ATOM 2368 N N . ASN B 1 130 ? -12.859 4.656 5.934 1 98.81 130 ASN B N 1
ATOM 2369 C CA . ASN B 1 130 ? -11.773 3.699 5.75 1 98.81 130 ASN B CA 1
ATOM 2370 C C . ASN B 1 130 ? -10.453 4.402 5.434 1 98.81 130 ASN B C 1
ATOM 2372 O O . ASN B 1 130 ? -9.438 3.744 5.199 1 98.81 130 ASN B O 1
ATOM 2376 N N . CYS B 1 131 ? -10.453 5.695 5.352 1 98.94 131 CYS B N 1
ATOM 2377 C CA . CYS B 1 131 ? -9.25 6.461 5.051 1 98.94 131 CYS B CA 1
ATOM 2378 C C . CYS B 1 131 ? -8.969 7.488 6.145 1 98.94 131 CYS B C 1
ATOM 2380 O O . CYS B 1 131 ? -9.883 7.91 6.852 1 98.94 131 CYS B O 1
ATOM 2382 N N . VAL B 1 132 ? -7.711 7.891 6.273 1 98.94 132 VAL B N 1
ATOM 2383 C CA . VAL B 1 132 ? -7.32 8.656 7.453 1 98.94 132 VAL B CA 1
ATOM 2384 C C . VAL B 1 132 ? -6.746 10.008 7.023 1 98.94 132 VAL B C 1
ATOM 2386 O O . VAL B 1 132 ? -5.965 10.078 6.066 1 98.94 132 VAL B O 1
ATOM 2389 N N . HIS B 1 133 ? -7.207 10.992 7.695 1 98.88 133 HIS B N 1
ATOM 2390 C CA . HIS B 1 133 ? -6.578 12.297 7.551 1 98.88 133 HIS B CA 1
ATOM 2391 C C . HIS B 1 133 ? -5.984 12.773 8.867 1 98.88 133 HIS B C 1
ATOM 2393 O O . HIS B 1 133 ? -6.371 12.297 9.938 1 98.88 133 HIS B O 1
ATOM 2399 N N . ASN B 1 134 ? -5.031 13.602 8.805 1 98.56 134 ASN B N 1
ATOM 2400 C CA . ASN B 1 134 ? -4.453 14.352 9.914 1 98.56 134 ASN B CA 1
ATOM 2401 C C . ASN B 1 134 ? -5.223 15.633 10.188 1 98.56 134 ASN B C 1
ATOM 2403 O O . ASN B 1 134 ? -6.109 16.016 9.422 1 98.56 134 ASN B O 1
ATOM 2407 N N . ASN B 1 135 ? -4.965 16.297 11.344 1 97.88 135 ASN B N 1
ATOM 2408 C CA . ASN B 1 135 ? -5.445 17.625 11.703 1 97.88 135 ASN B CA 1
ATOM 2409 C C . ASN B 1 135 ? -6.949 17.625 11.977 1 97.88 135 ASN B C 1
ATOM 2411 O O . ASN B 1 135 ? -7.668 18.516 11.516 1 97.88 135 ASN B O 1
ATOM 2415 N N . HIS B 1 136 ? -7.367 16.578 12.617 1 96.19 136 HIS B N 1
ATOM 2416 C CA . HIS B 1 136 ? -8.758 16.516 13.062 1 96.19 136 HIS B CA 1
ATOM 2417 C C . HIS B 1 136 ? -8.969 17.344 14.328 1 96.19 136 HIS B C 1
ATOM 2419 O O . HIS B 1 136 ? -8.234 17.172 15.305 1 96.19 136 HIS B O 1
ATOM 2425 N N . GLU B 1 137 ? -9.922 18.328 14.289 1 92.69 137 GLU B N 1
ATOM 2426 C CA . GLU B 1 137 ? -10.352 19.109 15.438 1 92.69 137 GLU B CA 1
ATOM 2427 C C . GLU B 1 137 ? -9.18 19.906 16.031 1 92.69 137 GLU B C 1
ATOM 2429 O O . GLU B 1 137 ? -8.148 20.078 15.383 1 92.69 137 GLU B O 1
ATOM 2434 N N . GLU B 1 138 ? -9.281 20.453 17.188 1 89.25 138 GLU B N 1
ATOM 2435 C CA . GLU B 1 138 ? -8.312 21.359 17.797 1 89.25 138 GLU B CA 1
ATOM 2436 C C . GLU B 1 138 ? -7.039 20.625 18.203 1 89.25 138 GLU B C 1
ATOM 2438 O O . GLU B 1 138 ? -5.953 21.203 18.219 1 89.25 138 GLU B O 1
ATOM 2443 N N . ASP B 1 139 ? -7.156 19.297 18.422 1 90.12 139 ASP B N 1
ATOM 2444 C CA . ASP B 1 139 ? -6.004 18.5 18.844 1 90.12 139 ASP B CA 1
ATOM 2445 C C . ASP B 1 139 ? -5.141 18.125 17.641 1 90.12 139 ASP B C 1
ATOM 2447 O O . ASP B 1 139 ? -4.027 17.625 17.797 1 90.12 139 ASP B O 1
ATOM 2451 N N . GLU B 1 140 ? -5.688 18.312 16.422 1 94 140 GLU B N 1
ATOM 2452 C CA . GLU B 1 140 ? -4.965 18.109 15.18 1 94 140 GLU B CA 1
ATOM 2453 C C . GLU B 1 140 ? -4.438 16.672 15.086 1 94 140 GLU B C 1
ATOM 2455 O O . GLU B 1 140 ? -3.273 16.453 14.734 1 94 140 GLU B O 1
ATOM 2460 N N . LYS B 1 141 ? -5.289 15.711 15.484 1 98.38 141 LYS B N 1
ATOM 2461 C CA . LYS B 1 141 ? -4.922 14.297 15.477 1 98.38 141 LYS B CA 1
ATOM 2462 C C . LYS B 1 141 ? -5.566 13.57 14.297 1 98.38 141 LYS B C 1
ATOM 2464 O O . LYS B 1 141 ? -6.082 14.211 13.375 1 98.38 141 LYS B O 1
ATOM 2469 N N . TRP B 1 142 ? -5.469 12.211 14.266 1 98.88 142 TRP B N 1
ATOM 2470 C CA . TRP B 1 142 ? -5.941 11.445 13.117 1 98.88 142 TRP B CA 1
ATOM 2471 C C . TRP B 1 142 ? -7.426 11.117 13.25 1 98.88 142 TRP B C 1
ATOM 2473 O O . TRP B 1 142 ? -7.926 10.914 14.359 1 98.88 142 TRP B O 1
ATOM 2483 N N . ASN B 1 143 ? -8.102 11.086 12.164 1 98.81 143 ASN B N 1
ATOM 2484 C CA . ASN B 1 143 ? -9.508 10.695 12.086 1 98.81 143 ASN B CA 1
ATOM 2485 C C . ASN B 1 143 ? -9.789 9.891 10.82 1 98.81 143 ASN B C 1
ATOM 2487 O O . ASN B 1 143 ? -9.281 10.211 9.742 1 98.81 143 ASN B O 1
ATOM 2491 N N . ASP B 1 144 ? -10.539 8.797 10.969 1 98.81 144 ASP B N 1
ATOM 2492 C CA . ASP B 1 144 ? -10.977 8.055 9.789 1 98.81 144 ASP B CA 1
ATOM 2493 C C . ASP B 1 144 ? -12.227 8.672 9.18 1 98.81 144 ASP B C 1
ATOM 2495 O O . ASP B 1 144 ? -13.133 9.102 9.906 1 98.81 144 ASP B O 1
ATOM 2499 N N . VAL B 1 145 ? -12.227 8.773 7.906 1 98.75 145 VAL B N 1
ATOM 2500 C CA . VAL B 1 145 ? -13.344 9.336 7.156 1 98.75 145 VAL B CA 1
ATOM 2501 C C . VAL B 1 145 ? -13.531 8.562 5.855 1 98.75 145 VAL B C 1
ATOM 2503 O O . VAL B 1 145 ? -12.797 7.613 5.574 1 98.75 145 VAL B O 1
ATOM 2506 N N . GLU B 1 146 ? -14.625 8.914 5.148 1 98.75 146 GLU B N 1
ATOM 2507 C CA . GLU B 1 146 ? -14.867 8.297 3.848 1 98.75 146 GLU B CA 1
ATOM 2508 C C . GLU B 1 146 ? -13.742 8.617 2.865 1 98.75 146 GLU B C 1
ATOM 2510 O O . GLU B 1 146 ? -13.305 9.766 2.775 1 98.75 146 GLU B O 1
ATOM 2515 N N . CYS B 1 147 ? -13.352 7.641 2.088 1 98.81 147 CYS B N 1
ATOM 2516 C CA . CYS B 1 147 ? -12.211 7.773 1.189 1 98.81 147 CYS B CA 1
ATOM 2517 C C . CYS B 1 147 ? -12.539 8.711 0.033 1 98.81 147 CYS B C 1
ATOM 2519 O O . CYS B 1 147 ? -11.633 9.203 -0.645 1 98.81 147 CYS B O 1
ATOM 2521 N N . THR B 1 148 ? -13.781 8.961 -0.198 1 98.62 148 THR B N 1
ATOM 2522 C CA . THR B 1 148 ? -14.211 9.727 -1.363 1 98.62 148 THR B CA 1
ATOM 2523 C C . THR B 1 148 ? -14.125 11.227 -1.085 1 98.62 148 THR B C 1
ATOM 2525 O O . THR B 1 148 ? -14.234 12.039 -2.004 1 98.62 148 THR B O 1
ATOM 2528 N N . PHE B 1 149 ? -13.984 11.609 0.217 1 98.75 149 PHE B N 1
ATOM 2529 C CA . PHE B 1 149 ? -13.797 13.023 0.507 1 98.75 149 PHE B CA 1
ATOM 2530 C C . PHE B 1 149 ? -12.523 13.547 -0.154 1 98.75 149 PHE B C 1
ATOM 2532 O O . PHE B 1 149 ? -11.641 12.766 -0.522 1 98.75 149 PHE B O 1
ATOM 2539 N N . THR B 1 150 ? -12.539 14.844 -0.342 1 98.88 150 THR B N 1
ATOM 2540 C CA . THR B 1 150 ? -11.367 15.422 -0.983 1 98.88 150 THR B CA 1
ATOM 2541 C C . THR B 1 150 ? -10.625 16.344 -0.02 1 98.88 150 THR B C 1
ATOM 2543 O O . THR B 1 150 ? -11.234 17.188 0.648 1 98.88 150 THR B O 1
ATOM 2546 N N . TYR B 1 151 ? -9.336 16.125 0.171 1 98.88 151 TYR B N 1
ATOM 2547 C CA . TYR B 1 151 ? -8.453 16.906 1.027 1 98.88 151 TYR B CA 1
ATOM 2548 C C . TYR B 1 151 ? -7.09 17.094 0.37 1 98.88 151 TYR B C 1
ATOM 2550 O O . TYR B 1 151 ? -6.754 16.406 -0.591 1 98.88 151 TYR B O 1
ATOM 2558 N N . PRO B 1 152 ? -6.32 18.156 0.863 1 98.88 152 PRO B N 1
ATOM 2559 C CA . PRO B 1 152 ? -4.883 18.125 0.581 1 98.88 152 PRO B CA 1
ATOM 2560 C C . PRO B 1 152 ? -4.195 16.891 1.144 1 98.88 152 PRO B C 1
ATOM 2562 O O . PRO B 1 152 ? -4.828 16.094 1.836 1 98.88 152 PRO B O 1
ATOM 2565 N N . SER B 1 153 ? -2.939 16.734 0.796 1 98.94 153 SER B N 1
ATOM 2566 C CA . SER B 1 153 ? -2.252 15.516 1.202 1 98.94 153 SER B CA 1
ATOM 2567 C C . SER B 1 153 ? -0.775 15.773 1.473 1 98.94 153 SER B C 1
ATOM 2569 O O . SER B 1 153 ? -0.248 16.828 1.106 1 98.94 153 SER B O 1
ATOM 2571 N N . VAL B 1 154 ? -0.159 14.891 2.211 1 98.94 154 VAL B N 1
ATOM 2572 C CA . VAL B 1 154 ? 1.289 14.891 2.391 1 98.94 154 VAL B CA 1
ATOM 2573 C C . VAL B 1 154 ? 1.89 13.641 1.75 1 98.94 154 VAL B C 1
ATOM 2575 O O . VAL B 1 154 ? 1.454 12.523 2.029 1 98.94 154 VAL B O 1
ATOM 2578 N N . CYS B 1 155 ? 2.818 13.852 0.85 1 98.88 155 CYS B N 1
ATOM 2579 C CA . CYS B 1 155 ? 3.609 12.781 0.261 1 98.88 155 CYS B CA 1
ATOM 2580 C C . CYS B 1 155 ? 4.938 12.617 0.993 1 98.88 155 CYS B C 1
ATOM 2582 O O . CYS B 1 155 ? 5.488 13.586 1.514 1 98.88 155 CYS B O 1
ATOM 2584 N N . ALA B 1 156 ? 5.438 11.43 0.991 1 98.25 156 ALA B N 1
ATOM 2585 C CA . ALA B 1 156 ? 6.773 11.156 1.507 1 98.25 156 ALA B CA 1
ATOM 2586 C C . ALA B 1 156 ? 7.512 10.156 0.613 1 98.25 156 ALA B C 1
ATOM 2588 O O . ALA B 1 156 ? 6.922 9.18 0.142 1 98.25 156 ALA B O 1
ATOM 2589 N N . SER B 1 157 ? 8.773 10.453 0.413 1 95.94 157 SER B N 1
ATOM 2590 C CA . SER B 1 157 ? 9.586 9.555 -0.405 1 95.94 157 SER B CA 1
ATOM 2591 C C . SER B 1 157 ? 9.68 8.164 0.219 1 95.94 157 SER B C 1
ATOM 2593 O O . SER B 1 157 ? 9.469 8.008 1.423 1 95.94 157 SER B O 1
ATOM 2595 N N . ARG B 1 158 ? 9.961 7.285 -0.666 1 89 158 ARG B N 1
ATOM 2596 C CA . ARG B 1 158 ? 9.992 5.895 -0.231 1 89 158 ARG B CA 1
ATOM 2597 C C . ARG B 1 158 ? 11.172 5.637 0.697 1 89 158 ARG B C 1
ATOM 2599 O O . ARG B 1 158 ? 12.219 6.277 0.572 1 89 158 ARG B O 1
ATOM 2606 N N . MET B 1 159 ? 10.891 4.762 1.635 1 78.31 159 MET B N 1
ATOM 2607 C CA . MET B 1 159 ? 11.914 4.379 2.596 1 78.31 159 MET B CA 1
ATOM 2608 C C . MET B 1 159 ? 11.945 2.867 2.787 1 78.31 159 MET B C 1
ATOM 2610 O O . MET B 1 159 ? 10.992 2.174 2.426 1 78.31 159 MET B O 1
ATOM 2614 N N . LEU B 1 160 ? 13.164 2.426 3.271 1 77 160 LEU B N 1
ATOM 2615 C CA . LEU B 1 160 ? 13.156 1.087 3.85 1 77 160 LEU B CA 1
ATOM 2616 C C . LEU B 1 160 ? 12.391 1.073 5.168 1 77 160 LEU B C 1
ATOM 2618 O O . LEU B 1 160 ? 12.672 1.877 6.062 1 77 160 LEU B O 1
ATOM 2622 N N . CYS B 1 161 ? 11.312 0.472 5.191 1 79.25 161 CYS B N 1
ATOM 2623 C CA . CYS B 1 161 ? 10.422 0.504 6.344 1 79.25 161 CYS B CA 1
ATOM 2624 C C . CYS B 1 161 ? 11.195 0.315 7.641 1 79.25 161 CYS B C 1
ATOM 2626 O O . CYS B 1 161 ? 12.156 -0.45 7.684 1 79.25 161 CYS B O 1
ATOM 2628 N N . PRO B 1 162 ? 10.906 1.154 8.617 1 66.69 162 PRO B N 1
ATOM 2629 C CA . PRO B 1 162 ? 11.609 1.057 9.898 1 66.69 162 PRO B CA 1
ATOM 2630 C C . PRO B 1 162 ? 11.477 -0.321 10.539 1 66.69 162 PRO B C 1
ATOM 2632 O O . PRO B 1 162 ? 10.516 -1.045 10.266 1 66.69 162 PRO B O 1
#

Nearest PDB structures (foldseek):
  7jud-assembly2_B  TM=9.026E-01  e=2.561E-10  Homo sapiens
  7juf-assembly2_B  TM=8.893E-01  e=2.021E-10  Homo sapiens
  7juc-assembly1_A  TM=9.149E-01  e=1.602E-09  Homo sapiens
  7l64-assembly1_A  TM=9.142E-01  e=1.913E-09  Homo sapiens
  7l62-assembly1_A  TM=8.566E-01  e=1.123E-09  Homo sapiens

Radius of gyration: 28.39 Å; Cα contacts (8 Å, |Δi|>4): 613; chains: 2; bounding box: 54×120×115 Å

Sequence (324 aa):
MLLFLFLFGLALGAESPSSDHEMKLQRGNCPLFWFTFNNRCYKYVSTLMNWADAELYCVSEKANLVSIHSQEEQNFVKSLINNFDHAEGRTWIGLSDKQKEETWMWSDGCAVDFVFWYSGEPNNIGGNENCVHNNHEEDEKWNDVECTFTYPSVCASRMLCPMLLFLFLFGLALGAESPSSDHEMKLQRGNCPLFWFTFNNRCYKYVSTLMNWADAELYCVSEKANLVSIHSQEEQNFVKSLINNFDHAEGRTWIGLSDKQKEETWMWSDGCAVDFVFWYSGEPNNIGGNENCVHNNHEEDEKWNDVECTFTYPSVCASRMLCP